Protein AF-A0A536FVY5-F1 (afdb_monomer)

Foldseek 3Di:
DPPVVVVVVVLVVLLVLLVVLLVQLLCLQCAQDDPVSNVLSVVLLVLLLVLLLCVVVCVRSVVSPVVSLVSLVVRCVVCVPTDDSVSNVVSSPSSSPSSNSVNVSVVVVVVVVVVVVVVVVVVVVVVVVVVVVVCVVVVVVVVPDPPDPPVVQVVVCVVVVNQWGWDWDQDPVNFWTQTDPDIHNCPVQPWHIAGQDPDDQDPLSVCVVVQHKDKDQWCVSCVRTGVDDPPPDTDRMDIDGD

Structure (mmCIF, N/CA/C/O backbone):
data_AF-A0A536FVY5-F1
#
_entry.id   AF-A0A536FVY5-F1
#
loop_
_atom_site.group_PDB
_atom_site.id
_atom_site.type_symbol
_atom_site.label_atom_id
_atom_site.label_alt_id
_atom_site.label_comp_id
_atom_site.label_asym_id
_atom_site.label_entity_id
_atom_site.label_seq_id
_atom_site.pdbx_PDB_ins_code
_atom_site.Cartn_x
_atom_site.Cartn_y
_atom_site.Cartn_z
_atom_site.occupancy
_atom_site.B_iso_or_equiv
_atom_site.auth_seq_id
_atom_site.auth_comp_id
_atom_site.auth_asym_id
_atom_site.auth_atom_id
_atom_site.pdbx_PDB_model_num
ATOM 1 N N . MET A 1 1 ? -8.223 -14.741 10.782 1.00 49.22 1 MET A N 1
ATOM 2 C CA . MET A 1 1 ? -7.028 -13.861 10.852 1.00 49.22 1 MET A CA 1
ATOM 3 C C . MET A 1 1 ? -6.069 -13.986 9.652 1.00 49.22 1 MET A C 1
ATOM 5 O O . MET A 1 1 ? -5.167 -13.164 9.550 1.00 49.22 1 MET A O 1
ATOM 9 N N . ASP A 1 2 ? -6.272 -14.909 8.697 1.00 60.59 2 ASP A N 1
ATOM 10 C CA . ASP A 1 2 ? -5.302 -15.146 7.604 1.00 60.59 2 ASP A CA 1
ATOM 11 C C . ASP A 1 2 ? -5.416 -14.247 6.366 1.00 60.59 2 ASP A C 1
ATOM 13 O O . ASP A 1 2 ? -4.438 -14.084 5.637 1.00 60.59 2 ASP A O 1
ATOM 17 N N . SER A 1 3 ? -6.589 -13.666 6.099 1.00 64.31 3 SER A N 1
ATOM 18 C CA . SER A 1 3 ? -6.816 -12.895 4.866 1.00 64.31 3 SER A CA 1
ATOM 19 C C . SER A 1 3 ? -6.016 -11.584 4.853 1.00 64.31 3 SER A C 1
ATOM 21 O O . SER A 1 3 ? -5.280 -11.309 3.907 1.00 64.31 3 SER A O 1
ATOM 23 N N . SER A 1 4 ? -6.045 -10.823 5.953 1.00 67.81 4 SER A N 1
ATOM 24 C CA . SER A 1 4 ? -5.337 -9.538 6.043 1.00 67.81 4 SER A CA 1
ATOM 25 C C . SER A 1 4 ? -3.814 -9.689 5.980 1.00 67.81 4 SER A C 1
ATOM 27 O O . SER A 1 4 ? -3.145 -8.878 5.343 1.00 67.81 4 SER A O 1
ATOM 29 N N . ARG A 1 5 ? -3.252 -10.755 6.574 1.00 70.38 5 ARG A N 1
ATOM 30 C CA . ARG A 1 5 ? -1.809 -11.047 6.483 1.00 70.38 5 ARG A CA 1
ATOM 31 C C . ARG A 1 5 ? -1.393 -11.431 5.064 1.00 70.38 5 ARG A C 1
ATOM 33 O O . ARG A 1 5 ? -0.345 -10.982 4.610 1.00 70.38 5 ARG A O 1
ATOM 40 N N . ARG A 1 6 ? -2.220 -12.198 4.343 1.00 71.81 6 ARG A N 1
ATOM 41 C CA . ARG A 1 6 ? -1.969 -12.542 2.932 1.00 71.81 6 ARG A CA 1
ATOM 42 C C . ARG A 1 6 ? -1.989 -11.314 2.024 1.00 71.81 6 ARG A C 1
ATOM 44 O O . ARG A 1 6 ? -1.106 -11.178 1.184 1.00 71.81 6 ARG A O 1
ATOM 51 N N . VAL A 1 7 ? -2.938 -10.398 2.222 1.00 75.12 7 VAL A N 1
ATOM 52 C CA . VAL A 1 7 ? -3.012 -9.145 1.450 1.00 75.12 7 VAL A CA 1
ATOM 53 C C . VAL A 1 7 ? -1.801 -8.248 1.727 1.00 75.12 7 VAL A C 1
ATOM 55 O O . VAL A 1 7 ? -1.219 -7.703 0.790 1.00 75.12 7 VAL A O 1
ATOM 58 N N . LEU A 1 8 ? -1.378 -8.127 2.990 1.00 73.62 8 LEU A N 1
ATOM 59 C CA . LEU A 1 8 ? -0.181 -7.366 3.359 1.00 73.62 8 LEU A CA 1
ATOM 60 C C . LEU A 1 8 ? 1.091 -7.983 2.751 1.00 73.62 8 LEU A C 1
ATOM 62 O O . LEU A 1 8 ? 1.883 -7.274 2.134 1.00 73.62 8 LEU A O 1
ATOM 66 N N . GLY A 1 9 ? 1.251 -9.305 2.867 1.00 73.75 9 GLY A N 1
ATOM 67 C CA . GLY A 1 9 ? 2.384 -10.036 2.298 1.00 73.75 9 GLY A CA 1
ATOM 68 C C . GLY A 1 9 ? 2.462 -9.905 0.778 1.00 73.75 9 GLY A C 1
ATOM 69 O O . GLY A 1 9 ? 3.538 -9.656 0.243 1.00 73.75 9 GLY A O 1
ATOM 70 N N . PHE A 1 10 ? 1.322 -9.973 0.085 1.00 78.88 10 PHE A N 1
ATOM 71 C CA . PHE A 1 10 ? 1.256 -9.764 -1.362 1.00 78.88 10 PHE A CA 1
ATOM 72 C C . PHE A 1 10 ? 1.709 -8.354 -1.769 1.00 78.88 10 PHE A C 1
ATOM 74 O O . PHE A 1 10 ? 2.472 -8.213 -2.719 1.00 78.88 10 PHE A O 1
ATOM 81 N N . ARG A 1 11 ? 1.299 -7.308 -1.037 1.00 78.44 11 ARG A N 1
ATOM 82 C CA . ARG A 1 11 ? 1.710 -5.919 -1.320 1.00 78.44 11 ARG A CA 1
ATOM 83 C C . ARG A 1 11 ? 3.210 -5.714 -1.112 1.00 78.44 11 ARG A C 1
ATOM 85 O O . ARG A 1 11 ? 3.859 -5.112 -1.961 1.00 78.44 11 ARG A O 1
ATOM 92 N N . ILE A 1 12 ? 3.757 -6.244 -0.016 1.00 82.12 12 ILE A N 1
ATOM 93 C CA . ILE A 1 12 ? 5.195 -6.171 0.277 1.00 82.12 12 ILE A CA 1
ATOM 94 C C . ILE A 1 12 ? 5.982 -6.909 -0.809 1.00 82.12 12 ILE A C 1
ATOM 96 O O . ILE A 1 12 ? 6.901 -6.336 -1.393 1.00 82.12 12 ILE A O 1
ATOM 100 N N . ALA A 1 13 ? 5.573 -8.131 -1.153 1.00 81.50 13 ALA A N 1
ATOM 101 C CA . ALA A 1 13 ? 6.207 -8.914 -2.207 1.00 81.50 13 ALA A CA 1
ATOM 102 C C . ALA A 1 13 ? 6.152 -8.202 -3.567 1.00 81.50 13 ALA A C 1
ATOM 104 O O . ALA A 1 13 ? 7.165 -8.127 -4.257 1.00 81.50 13 ALA A O 1
ATOM 105 N N . LEU A 1 14 ? 5.005 -7.620 -3.932 1.00 84.62 14 LEU A N 1
ATOM 106 C CA . LEU A 1 14 ? 4.841 -6.897 -5.193 1.00 84.62 14 LEU A CA 1
ATOM 107 C C . LEU A 1 14 ? 5.664 -5.598 -5.228 1.00 84.62 14 LEU A C 1
ATOM 109 O O . LEU A 1 14 ? 6.260 -5.292 -6.258 1.00 84.62 14 LEU A O 1
ATOM 113 N N . SER A 1 15 ? 5.770 -4.870 -4.109 1.00 81.56 15 SER A N 1
ATOM 114 C CA . SER A 1 15 ? 6.649 -3.693 -4.010 1.00 81.56 15 SER A CA 1
ATOM 115 C C . SER A 1 15 ? 8.129 -4.053 -4.114 1.00 81.56 15 SER A C 1
ATOM 117 O O . SER A 1 15 ? 8.873 -3.380 -4.826 1.00 81.56 15 SER A O 1
ATOM 119 N N . ALA A 1 16 ? 8.551 -5.136 -3.457 1.00 84.00 16 ALA A N 1
ATOM 120 C CA . ALA A 1 16 ? 9.920 -5.623 -3.527 1.00 84.00 16 ALA A CA 1
ATOM 121 C C . ALA A 1 16 ? 10.247 -6.085 -4.952 1.00 84.00 16 ALA A C 1
ATOM 123 O O . ALA A 1 16 ? 11.281 -5.712 -5.497 1.00 84.00 16 ALA A O 1
ATOM 124 N N . ALA A 1 17 ? 9.326 -6.812 -5.593 1.00 84.50 17 ALA A N 1
ATOM 125 C CA . ALA A 1 17 ? 9.459 -7.217 -6.985 1.00 84.50 17 ALA A CA 1
ATOM 126 C C . ALA A 1 17 ? 9.568 -6.000 -7.917 1.00 84.50 17 ALA A C 1
ATOM 128 O O . ALA A 1 17 ? 10.464 -5.958 -8.753 1.00 84.50 17 ALA A O 1
ATOM 129 N N . ALA A 1 18 ? 8.720 -4.981 -7.747 1.00 84.38 18 ALA A N 1
ATOM 130 C CA . ALA A 1 18 ? 8.790 -3.750 -8.533 1.00 84.38 18 ALA A CA 1
ATOM 131 C C . ALA A 1 18 ? 10.140 -3.033 -8.366 1.00 84.38 18 ALA A C 1
ATOM 133 O O . ALA A 1 18 ? 10.744 -2.634 -9.359 1.00 84.38 18 ALA A O 1
ATOM 134 N N . ALA A 1 19 ? 10.649 -2.920 -7.134 1.00 85.25 19 ALA A N 1
ATOM 135 C CA . ALA A 1 19 ? 11.949 -2.311 -6.867 1.00 85.25 19 ALA A CA 1
ATOM 136 C C . ALA A 1 19 ? 13.097 -3.088 -7.531 1.00 85.25 19 ALA A C 1
ATOM 138 O O . ALA A 1 19 ? 13.956 -2.486 -8.172 1.00 85.25 19 ALA A O 1
ATOM 139 N N . VAL A 1 20 ? 13.079 -4.422 -7.440 1.00 90.25 20 VAL A N 1
ATOM 140 C CA . VAL A 1 20 ? 14.075 -5.293 -8.086 1.00 90.25 20 VAL A CA 1
ATOM 141 C C . VAL A 1 20 ? 14.017 -5.164 -9.608 1.00 90.25 20 VAL A C 1
ATOM 143 O O . VAL A 1 20 ? 15.060 -5.030 -10.241 1.00 90.25 20 VAL A O 1
ATOM 146 N N . LEU A 1 21 ? 12.820 -5.146 -10.201 1.00 88.12 21 LEU A N 1
ATOM 147 C CA . LEU A 1 21 ? 12.631 -4.975 -11.645 1.00 88.12 21 LEU A CA 1
ATOM 148 C C . LEU A 1 21 ? 13.150 -3.618 -12.131 1.00 88.12 21 LEU A C 1
ATOM 150 O O . LEU A 1 21 ? 13.819 -3.553 -13.160 1.00 88.12 21 LEU A O 1
ATOM 154 N N . VAL A 1 22 ? 12.892 -2.544 -11.379 1.00 88.31 22 VAL A N 1
ATOM 155 C CA . VAL A 1 22 ? 13.399 -1.206 -11.710 1.00 88.31 22 VAL A CA 1
ATOM 156 C C . VAL A 1 22 ? 14.920 -1.151 -11.594 1.00 88.31 22 VAL A C 1
ATOM 158 O O . VAL A 1 22 ? 15.572 -0.624 -12.491 1.00 88.31 22 VAL A O 1
ATOM 161 N N . LEU A 1 23 ? 15.500 -1.727 -10.537 1.00 89.38 23 LEU A N 1
ATOM 162 C CA . LEU A 1 23 ? 16.950 -1.748 -10.336 1.00 89.38 23 LEU A CA 1
ATOM 163 C C . LEU A 1 23 ? 17.661 -2.556 -11.434 1.00 89.38 23 LEU A C 1
ATOM 165 O O . LEU A 1 23 ? 18.618 -2.076 -12.042 1.00 89.38 23 LEU A O 1
ATOM 169 N N . ALA A 1 24 ? 17.160 -3.760 -11.725 1.00 88.50 24 ALA A N 1
ATOM 170 C CA . ALA A 1 24 ? 17.685 -4.624 -12.777 1.00 88.50 24 ALA A CA 1
ATOM 171 C C . ALA A 1 24 ? 17.531 -3.975 -14.159 1.00 88.50 24 ALA A C 1
ATOM 173 O O . ALA A 1 24 ? 18.476 -3.953 -14.947 1.00 88.50 24 ALA A O 1
ATOM 174 N N . GLY A 1 25 ? 16.365 -3.387 -14.434 1.00 85.00 25 GLY A N 1
ATOM 175 C CA . GLY A 1 25 ? 16.095 -2.693 -15.685 1.00 85.00 25 GLY A CA 1
ATOM 176 C C . GLY A 1 25 ? 16.979 -1.461 -15.884 1.00 85.00 25 GLY A C 1
ATOM 177 O O . GLY A 1 25 ? 17.536 -1.280 -16.963 1.00 85.00 25 GLY A O 1
ATOM 178 N N . ALA A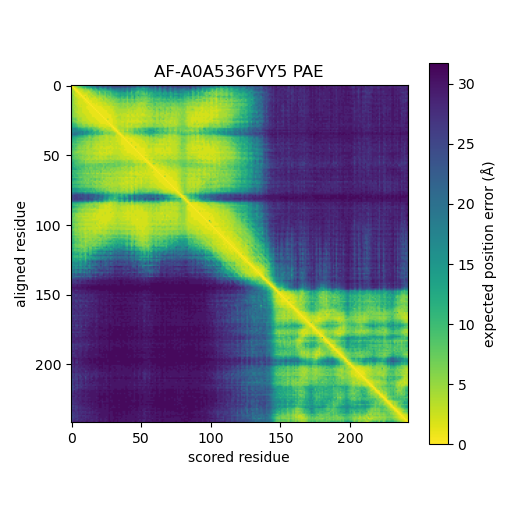 1 26 ? 17.188 -0.657 -14.837 1.00 88.12 26 ALA A N 1
ATOM 179 C CA . ALA A 1 26 ? 18.090 0.493 -14.871 1.00 88.12 26 ALA A CA 1
ATOM 180 C C . ALA A 1 26 ? 19.550 0.074 -15.093 1.00 88.12 26 ALA A C 1
ATOM 182 O O . ALA A 1 26 ? 20.248 0.699 -15.888 1.00 88.12 26 ALA A O 1
ATOM 183 N N . SER A 1 27 ? 19.996 -1.006 -14.442 1.00 87.12 27 SER A N 1
ATOM 184 C CA . SER A 1 27 ? 21.349 -1.546 -14.608 1.00 87.12 27 SER A CA 1
ATOM 185 C C . SER A 1 27 ? 21.597 -2.035 -16.037 1.00 87.12 27 SER A C 1
ATOM 187 O O . SER A 1 27 ? 22.584 -1.642 -16.659 1.00 87.12 27 SER A O 1
ATOM 189 N N . LEU A 1 28 ? 20.670 -2.816 -16.596 1.00 84.75 28 LEU A N 1
ATOM 190 C CA . LEU A 1 28 ? 20.764 -3.309 -17.973 1.00 84.75 28 LEU A CA 1
ATOM 191 C C . LEU A 1 28 ? 20.663 -2.181 -19.004 1.00 84.75 28 LEU A C 1
ATOM 193 O O . LEU A 1 28 ? 21.374 -2.193 -20.004 1.00 84.75 28 LEU A O 1
ATOM 197 N N . ASN A 1 29 ? 19.826 -1.178 -18.737 1.00 85.12 29 ASN A N 1
ATOM 198 C CA . ASN A 1 29 ? 19.684 -0.008 -19.593 1.00 85.12 29 ASN A CA 1
ATOM 199 C C . ASN A 1 29 ? 20.927 0.905 -19.543 1.00 85.12 29 ASN A C 1
ATOM 201 O O . ASN A 1 29 ? 21.256 1.540 -20.536 1.00 85.12 29 ASN A O 1
ATOM 205 N N . ALA A 1 30 ? 21.648 0.992 -18.425 1.00 8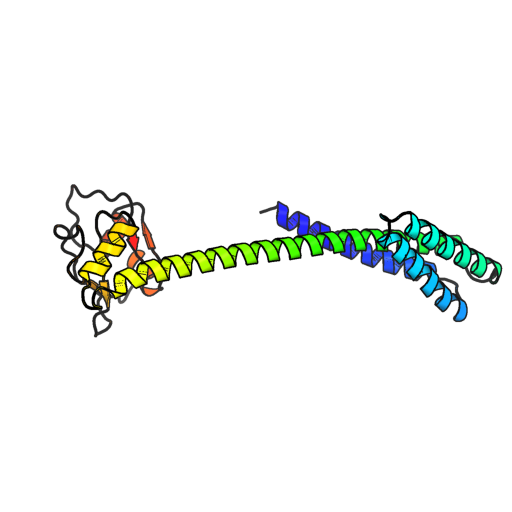4.50 30 ALA A N 1
ATOM 206 C CA . ALA A 1 30 ? 22.873 1.795 -18.332 1.00 84.50 30 ALA A CA 1
ATOM 207 C C . ALA A 1 30 ? 24.130 1.066 -18.849 1.00 84.50 30 ALA A C 1
ATOM 209 O O . ALA A 1 30 ? 25.140 1.710 -19.130 1.00 84.50 30 ALA A O 1
ATOM 210 N N . SER A 1 31 ? 24.081 -0.263 -18.963 1.00 82.44 31 SER A N 1
ATOM 211 C CA . SER A 1 31 ? 25.238 -1.087 -19.317 1.00 82.44 31 SER A CA 1
ATOM 212 C C . SER A 1 31 ? 25.804 -0.752 -20.702 1.00 82.44 31 SER A C 1
ATOM 214 O O . SER A 1 31 ? 25.068 -0.634 -21.683 1.00 82.44 31 SER A O 1
ATOM 216 N N . GLY A 1 32 ? 27.131 -0.625 -20.778 1.00 73.25 32 GLY A N 1
ATOM 217 C CA . GLY A 1 32 ? 27.861 -0.414 -22.031 1.00 73.25 32 GLY A CA 1
ATOM 218 C C . GLY A 1 32 ? 27.707 0.975 -22.657 1.00 73.25 32 GLY A C 1
ATOM 219 O O . GLY A 1 32 ? 28.086 1.132 -23.812 1.00 73.25 32 GLY A O 1
ATOM 220 N N . ARG A 1 33 ? 27.159 1.965 -21.934 1.00 78.44 33 ARG A N 1
ATOM 221 C CA . ARG A 1 33 ? 26.983 3.344 -22.419 1.00 78.44 33 ARG A CA 1
ATOM 222 C C . ARG A 1 33 ? 28.038 4.295 -21.847 1.00 78.44 33 ARG A C 1
ATOM 224 O O . ARG A 1 33 ? 28.328 4.261 -20.654 1.00 78.44 33 ARG A O 1
ATOM 231 N N . ASP A 1 34 ? 28.528 5.200 -22.689 1.00 80.94 34 ASP A N 1
ATOM 232 C CA . ASP A 1 34 ? 29.383 6.323 -22.286 1.00 80.94 34 ASP A CA 1
ATOM 233 C C . ASP A 1 34 ? 28.602 7.397 -21.507 1.00 80.94 34 ASP A C 1
ATOM 235 O O . ASP A 1 34 ? 27.369 7.396 -21.473 1.00 80.94 34 ASP A O 1
ATOM 239 N N . SER A 1 35 ? 29.310 8.367 -20.919 1.00 74.25 35 SER A N 1
ATOM 240 C CA . SER A 1 35 ? 28.733 9.429 -20.073 1.00 74.25 35 SER A CA 1
ATOM 241 C C . SER A 1 35 ? 27.549 10.172 -20.715 1.00 74.25 35 SER A C 1
ATOM 243 O O . SER A 1 35 ? 26.552 10.429 -20.040 1.00 74.25 35 SER A O 1
ATOM 245 N N . GLY A 1 36 ? 27.605 10.454 -22.023 1.00 75.31 36 GLY A N 1
ATOM 246 C CA . GLY A 1 36 ? 26.489 11.051 -22.773 1.00 75.31 36 GLY A CA 1
ATOM 247 C C . GLY A 1 36 ? 25.322 10.085 -23.023 1.00 75.31 36 GLY A C 1
ATOM 248 O O . GLY A 1 36 ? 24.156 10.477 -22.952 1.00 75.31 36 GLY A O 1
ATOM 249 N N . GLY A 1 37 ? 25.617 8.802 -23.248 1.00 79.75 37 GLY A N 1
ATOM 250 C CA . GLY A 1 37 ? 24.614 7.753 -23.434 1.00 79.75 37 GLY A CA 1
ATOM 251 C C . GLY A 1 37 ? 23.846 7.429 -22.151 1.00 79.75 37 GLY A C 1
ATOM 252 O O . GLY A 1 37 ? 22.662 7.112 -22.219 1.00 79.75 37 GLY A O 1
ATOM 253 N N . ILE A 1 38 ? 24.473 7.569 -20.979 1.00 82.62 38 ILE A N 1
ATOM 254 C CA . ILE A 1 38 ? 23.837 7.344 -19.668 1.00 82.62 38 ILE A CA 1
ATOM 255 C C . ILE A 1 38 ? 22.731 8.373 -19.389 1.00 82.62 38 ILE A C 1
ATOM 257 O O . ILE A 1 38 ? 21.679 8.020 -18.855 1.00 82.62 38 ILE A O 1
ATOM 261 N N . ALA A 1 39 ? 22.911 9.637 -19.779 1.00 84.19 39 ALA A N 1
ATOM 262 C CA . ALA A 1 39 ? 21.867 10.649 -19.604 1.00 84.19 39 ALA A CA 1
ATOM 263 C C . ALA A 1 39 ? 20.614 10.310 -20.433 1.00 84.19 39 ALA A C 1
ATOM 265 O O . ALA A 1 39 ? 19.491 10.318 -19.923 1.00 84.19 39 ALA A O 1
ATOM 266 N N . LEU A 1 40 ? 20.810 9.921 -21.697 1.00 84.12 40 LEU A N 1
ATOM 267 C CA . LEU A 1 40 ? 19.728 9.475 -22.577 1.00 84.12 40 LEU A CA 1
ATOM 268 C C . LEU A 1 40 ? 19.123 8.132 -22.127 1.00 84.12 40 LEU A C 1
ATOM 270 O O . LEU A 1 40 ? 17.912 7.925 -22.253 1.00 84.12 40 LEU A O 1
ATOM 274 N N . ALA A 1 41 ? 19.931 7.246 -21.537 1.00 85.50 41 ALA A N 1
ATOM 275 C CA . ALA A 1 41 ? 19.467 6.037 -20.859 1.00 85.50 41 ALA A CA 1
ATOM 276 C C . ALA A 1 41 ? 18.488 6.371 -19.733 1.00 85.50 41 ALA A C 1
ATOM 278 O O . ALA A 1 41 ? 17.435 5.749 -19.621 1.00 85.50 41 ALA A O 1
ATOM 279 N N . GLY A 1 42 ? 18.804 7.383 -18.924 1.00 85.94 42 GLY A N 1
ATOM 280 C CA . GLY A 1 42 ? 17.922 7.862 -17.864 1.00 85.94 42 GLY A CA 1
ATOM 281 C C . GLY A 1 42 ? 16.569 8.322 -18.406 1.00 85.94 42 GLY A C 1
ATOM 282 O O . GLY A 1 42 ? 15.529 7.907 -17.896 1.00 85.94 42 GLY A O 1
ATOM 283 N N . VAL A 1 43 ? 16.568 9.115 -19.484 1.00 88.81 43 VAL A N 1
ATOM 284 C CA . VAL A 1 43 ? 15.332 9.613 -20.116 1.00 88.81 43 VAL A CA 1
ATOM 285 C C . VAL A 1 43 ? 14.497 8.467 -20.688 1.00 88.81 43 VAL A C 1
ATOM 287 O O . VAL A 1 43 ? 13.312 8.355 -20.381 1.00 88.81 43 VAL A O 1
ATOM 290 N N . THR A 1 44 ? 15.099 7.581 -21.483 1.00 88.38 44 THR A N 1
ATOM 291 C CA . THR A 1 44 ? 14.397 6.416 -22.057 1.00 88.38 44 THR A CA 1
ATOM 292 C C . THR A 1 44 ? 13.890 5.462 -20.983 1.00 88.38 44 THR A C 1
ATOM 294 O O . THR A 1 44 ? 12.773 4.955 -21.088 1.00 88.38 44 THR A O 1
ATOM 297 N N . GLY A 1 45 ? 14.656 5.281 -19.908 1.00 87.62 45 GLY A N 1
ATOM 298 C CA . GLY A 1 45 ? 14.247 4.494 -18.756 1.00 87.62 45 GLY A CA 1
ATOM 299 C C . GLY A 1 45 ? 13.046 5.098 -18.028 1.00 87.62 45 GLY A C 1
ATOM 300 O O . GLY A 1 45 ? 12.096 4.380 -17.724 1.00 87.62 45 GLY A O 1
ATOM 301 N N . LEU A 1 46 ? 13.026 6.418 -17.818 1.00 90.56 46 LEU A N 1
ATOM 302 C CA . LEU A 1 46 ? 11.870 7.121 -17.250 1.00 90.56 46 LEU A CA 1
ATOM 303 C C . LEU A 1 46 ? 10.632 7.007 -18.142 1.00 90.56 46 LEU A C 1
ATOM 305 O O . LEU A 1 46 ? 9.533 6.789 -17.631 1.00 90.56 46 LEU A O 1
ATOM 309 N N . LEU A 1 47 ? 10.792 7.111 -19.464 1.00 89.81 47 LEU A N 1
ATOM 310 C CA . LEU A 1 47 ? 9.696 6.914 -20.415 1.00 89.81 47 LEU A CA 1
ATOM 311 C C . LEU A 1 47 ? 9.151 5.480 -20.358 1.00 89.81 47 LEU A C 1
ATOM 313 O O . LEU A 1 47 ? 7.934 5.295 -20.361 1.00 89.81 47 LEU A O 1
ATOM 317 N N . ALA A 1 48 ? 10.024 4.476 -20.233 1.00 88.19 48 ALA A N 1
ATOM 318 C CA . ALA A 1 48 ? 9.623 3.079 -20.082 1.00 88.19 48 ALA A CA 1
ATOM 319 C C . ALA A 1 48 ? 8.859 2.836 -18.771 1.00 88.19 48 ALA A C 1
ATOM 321 O O . ALA A 1 48 ? 7.769 2.264 -18.797 1.00 88.19 48 ALA A O 1
ATOM 322 N N . VAL A 1 49 ? 9.362 3.342 -17.637 1.00 89.75 49 VAL A N 1
ATOM 323 C CA . VAL A 1 49 ? 8.641 3.288 -16.351 1.00 89.75 49 VAL A CA 1
ATOM 324 C C . VAL A 1 49 ? 7.282 3.980 -16.470 1.00 89.75 49 VAL A C 1
ATOM 326 O O . VAL A 1 49 ? 6.267 3.419 -16.058 1.00 89.75 49 VAL A O 1
ATOM 329 N N . SER A 1 50 ? 7.240 5.170 -17.076 1.00 89.56 50 SER A N 1
ATOM 330 C CA . SER A 1 50 ? 6.009 5.953 -17.252 1.00 89.56 50 SER A CA 1
ATOM 331 C C . SER A 1 50 ? 4.984 5.228 -18.125 1.00 89.56 50 SER A C 1
ATOM 333 O O . SER A 1 50 ? 3.801 5.213 -17.792 1.00 89.56 50 SER A O 1
ATOM 335 N N . SER A 1 51 ? 5.429 4.569 -19.199 1.00 90.75 51 SER A N 1
ATOM 336 C CA . SER A 1 51 ? 4.584 3.704 -20.031 1.00 90.75 51 SER A CA 1
ATOM 337 C C . SER A 1 51 ? 3.961 2.573 -19.205 1.00 90.75 51 SER A C 1
ATOM 339 O O . SER A 1 51 ? 2.750 2.354 -19.265 1.00 90.75 51 SER A O 1
ATOM 341 N N . GLY A 1 52 ? 4.765 1.925 -18.356 1.00 85.06 52 GLY A N 1
ATOM 342 C CA . GLY A 1 52 ? 4.309 0.901 -17.418 1.00 85.06 52 GLY A CA 1
ATOM 343 C C . GLY A 1 52 ? 3.264 1.406 -16.424 1.00 85.06 52 GLY A C 1
ATOM 344 O O . GLY A 1 52 ? 2.232 0.769 -16.214 1.00 85.06 52 GLY A O 1
ATOM 345 N N . VAL A 1 53 ? 3.489 2.583 -15.838 1.00 90.19 53 VAL A N 1
ATOM 346 C CA . VAL A 1 53 ? 2.546 3.215 -14.899 1.00 90.19 53 VAL A CA 1
ATOM 347 C C . VAL A 1 53 ? 1.213 3.545 -15.581 1.00 90.19 53 VAL A C 1
ATOM 349 O O . VAL A 1 53 ? 0.138 3.324 -15.011 1.00 90.19 53 VAL A O 1
ATOM 352 N N . LEU A 1 54 ? 1.277 4.036 -16.818 1.00 90.94 54 LEU A N 1
ATOM 353 C CA . LEU A 1 54 ? 0.132 4.469 -17.616 1.00 90.94 54 LEU A CA 1
ATOM 354 C C . LEU A 1 54 ? -0.480 3.346 -18.467 1.00 90.94 54 LEU A C 1
ATOM 356 O O . LEU A 1 54 ? -1.274 3.637 -19.353 1.00 90.94 54 LEU A O 1
ATOM 360 N N . TYR A 1 55 ? -0.203 2.068 -18.184 1.00 88.38 55 TYR A N 1
ATOM 361 C CA . TYR A 1 55 ? -0.656 0.926 -19.000 1.00 88.38 55 TYR A CA 1
ATOM 362 C C . TYR A 1 55 ? -2.166 0.883 -19.312 1.00 88.38 55 TYR A C 1
ATOM 364 O O . TYR A 1 55 ? -2.585 0.270 -20.291 1.00 88.38 55 TYR A O 1
ATOM 372 N N . ARG A 1 56 ? -3.008 1.499 -18.468 1.00 86.25 56 ARG A N 1
ATOM 373 C CA . ARG A 1 56 ? -4.461 1.604 -18.697 1.00 86.25 56 ARG A CA 1
ATOM 374 C C . ARG A 1 56 ? -4.822 2.619 -19.780 1.00 86.25 56 ARG A C 1
ATOM 376 O O . ARG A 1 56 ? -5.843 2.467 -20.439 1.00 86.25 56 ARG A O 1
ATOM 383 N N . GLU A 1 57 ? -3.996 3.636 -19.968 1.00 91.94 57 GLU A N 1
ATOM 384 C CA . GLU A 1 57 ? -4.171 4.697 -20.951 1.00 91.94 57 GLU A CA 1
ATOM 385 C C . GLU A 1 57 ? -3.312 4.379 -22.174 1.00 91.94 57 GLU A C 1
ATOM 387 O O . GLU A 1 57 ? -2.281 5.001 -22.423 1.00 91.94 57 GLU A O 1
ATOM 392 N N . TRP A 1 58 ? -3.747 3.392 -22.964 1.00 86.94 58 TRP A N 1
ATOM 393 C CA . TRP A 1 58 ? -3.011 2.917 -24.146 1.00 86.94 58 TRP A CA 1
ATOM 394 C C . TRP A 1 58 ? -2.603 4.042 -25.110 1.00 86.94 58 TRP A C 1
ATOM 396 O O . TRP A 1 58 ? -1.536 3.976 -25.715 1.00 86.94 58 TRP A O 1
ATOM 406 N N . ARG A 1 59 ? -3.403 5.114 -25.196 1.00 90.81 59 ARG A N 1
ATOM 407 C CA . ARG A 1 59 ? -3.109 6.305 -26.014 1.00 90.81 59 ARG A CA 1
ATOM 408 C C . ARG A 1 59 ? -1.839 7.049 -25.585 1.00 90.81 59 ARG A C 1
ATOM 410 O O . ARG A 1 59 ? -1.261 7.729 -26.420 1.00 90.81 59 ARG A O 1
ATOM 417 N N . LEU A 1 60 ? -1.417 6.927 -24.325 1.00 86.81 60 LEU A N 1
ATOM 418 C CA . LEU A 1 60 ? -0.183 7.514 -23.793 1.00 86.81 60 LEU A CA 1
ATOM 419 C C . LEU A 1 60 ? 0.910 6.459 -23.587 1.00 86.81 60 LEU A C 1
ATOM 421 O O . LEU A 1 60 ? 2.072 6.713 -23.891 1.00 86.81 60 LEU A O 1
ATOM 425 N N . ALA A 1 61 ? 0.556 5.255 -23.135 1.00 84.69 61 ALA A N 1
ATOM 426 C CA . ALA A 1 61 ? 1.531 4.195 -22.882 1.00 84.69 61 ALA A CA 1
ATOM 427 C C . ALA A 1 61 ? 2.269 3.743 -24.155 1.00 84.69 61 ALA A C 1
ATOM 429 O O . ALA A 1 61 ? 3.493 3.590 -24.130 1.00 84.69 61 ALA A O 1
ATOM 430 N N . VAL A 1 62 ? 1.540 3.571 -25.266 1.00 86.19 62 VAL A N 1
ATOM 431 C CA . VAL A 1 62 ? 2.099 3.141 -26.558 1.00 86.19 62 VAL A CA 1
ATOM 432 C C . VAL A 1 62 ? 3.101 4.150 -27.128 1.00 86.19 62 VAL A C 1
ATOM 434 O O . VAL A 1 62 ? 4.219 3.731 -27.432 1.00 86.19 62 VAL A O 1
ATOM 437 N N . PRO A 1 63 ? 2.792 5.459 -27.257 1.00 88.75 63 PRO A N 1
ATOM 438 C CA . PRO A 1 63 ? 3.774 6.407 -27.774 1.00 88.75 63 PRO A CA 1
ATOM 439 C C . PRO A 1 63 ? 4.983 6.557 -26.848 1.00 88.75 63 PRO A C 1
ATOM 441 O O . PRO A 1 63 ? 6.096 6.661 -27.348 1.00 88.75 63 PRO A O 1
ATOM 444 N N . LEU A 1 64 ? 4.813 6.495 -25.522 1.00 86.94 64 LEU A N 1
ATOM 445 C CA . LEU A 1 64 ? 5.943 6.539 -24.584 1.00 86.94 64 LEU A CA 1
ATOM 446 C C . LEU A 1 64 ? 6.894 5.347 -24.771 1.00 86.94 64 LEU A C 1
ATOM 448 O O . LEU A 1 64 ? 8.107 5.540 -24.858 1.00 86.94 64 LEU A O 1
ATOM 452 N N . ALA A 1 65 ? 6.351 4.131 -24.894 1.00 85.69 65 ALA A N 1
ATOM 453 C CA . ALA A 1 65 ? 7.142 2.934 -25.187 1.00 85.69 65 ALA A CA 1
ATOM 454 C C . ALA A 1 65 ? 7.808 3.012 -26.569 1.00 85.69 65 ALA A C 1
ATOM 456 O O . ALA A 1 65 ? 8.977 2.650 -26.718 1.00 85.69 65 ALA A O 1
ATOM 457 N N . GLY A 1 66 ? 7.085 3.523 -27.569 1.00 86.31 66 GLY A N 1
ATOM 458 C CA . GLY A 1 66 ? 7.601 3.741 -28.917 1.00 86.31 66 GLY A CA 1
ATOM 459 C C . GLY A 1 66 ? 8.779 4.712 -28.931 1.00 86.31 66 GLY A C 1
ATOM 460 O O . GLY A 1 66 ? 9.837 4.370 -29.448 1.00 86.31 66 GLY A O 1
ATOM 461 N N . ILE A 1 67 ? 8.644 5.880 -28.295 1.00 89.31 67 ILE A N 1
ATOM 462 C CA . ILE A 1 67 ? 9.715 6.882 -28.190 1.00 89.31 67 ILE A CA 1
ATOM 463 C C . ILE A 1 67 ? 10.924 6.295 -27.455 1.00 89.31 67 ILE A C 1
ATOM 465 O O . ILE A 1 67 ? 12.044 6.419 -27.942 1.00 89.31 67 ILE A O 1
ATOM 469 N N . ALA A 1 68 ? 10.715 5.609 -26.327 1.00 85.38 68 ALA A N 1
ATOM 470 C CA . ALA A 1 68 ? 11.804 4.980 -25.578 1.00 85.38 68 ALA A CA 1
ATOM 471 C C . ALA A 1 68 ? 12.578 3.952 -26.426 1.00 85.38 68 ALA A C 1
ATOM 473 O O . ALA A 1 68 ? 13.812 3.918 -26.397 1.00 85.38 68 ALA A O 1
ATOM 474 N N . SER A 1 69 ? 11.853 3.157 -27.218 1.00 86.12 69 SER A N 1
ATOM 475 C CA . SER A 1 69 ? 12.427 2.149 -28.114 1.00 86.12 69 SER A CA 1
ATOM 476 C C . SER A 1 69 ? 13.189 2.792 -29.272 1.00 86.12 69 SER A C 1
ATOM 478 O O . SER A 1 69 ? 14.336 2.434 -29.522 1.00 86.12 69 SER A O 1
ATOM 480 N N . VAL A 1 70 ? 12.591 3.785 -29.941 1.00 88.56 70 VAL A N 1
ATOM 481 C CA . VAL A 1 70 ? 13.216 4.508 -31.059 1.00 88.56 70 VAL A CA 1
ATOM 482 C C . VAL A 1 70 ? 14.494 5.199 -30.604 1.00 88.56 70 VAL A C 1
ATOM 484 O O . VAL A 1 70 ? 15.530 5.026 -31.234 1.00 88.56 70 VAL A O 1
ATOM 487 N N . VAL A 1 71 ? 14.456 5.929 -29.487 1.00 84.56 71 VAL A N 1
ATOM 488 C CA . VAL A 1 71 ? 15.637 6.624 -28.956 1.00 84.56 71 VAL A CA 1
ATOM 489 C C . VAL A 1 71 ? 16.741 5.627 -28.594 1.00 84.56 71 VAL A C 1
ATOM 491 O O . VAL A 1 71 ? 17.903 5.875 -28.898 1.00 84.56 71 VAL A O 1
ATOM 494 N N . THR A 1 72 ? 16.396 4.471 -28.025 1.00 83.88 72 THR A N 1
ATOM 495 C CA . THR A 1 72 ? 17.374 3.412 -27.717 1.00 83.88 72 THR A CA 1
ATOM 496 C C . THR A 1 72 ? 18.014 2.825 -28.975 1.00 83.88 72 THR A C 1
ATOM 498 O O . THR A 1 72 ? 19.230 2.656 -29.015 1.00 83.88 72 THR A O 1
ATOM 501 N N . ILE A 1 73 ? 17.226 2.583 -30.027 1.00 84.75 73 ILE A N 1
ATOM 502 C CA . ILE A 1 73 ? 17.733 2.109 -31.323 1.00 84.75 73 ILE A CA 1
ATOM 503 C C . ILE A 1 73 ? 18.640 3.164 -31.967 1.00 84.75 73 ILE A C 1
ATOM 505 O O . ILE A 1 73 ? 19.714 2.827 -32.456 1.00 84.75 73 ILE A O 1
ATOM 509 N N . VAL A 1 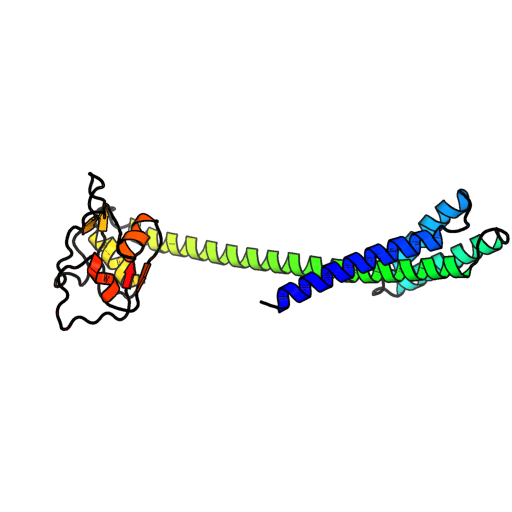74 ? 18.241 4.438 -31.938 1.00 84.81 74 VAL A N 1
ATOM 510 C CA . VAL A 1 74 ? 19.038 5.551 -32.474 1.00 84.81 74 VAL A CA 1
ATOM 511 C C . VAL A 1 74 ? 20.386 5.639 -31.756 1.00 84.81 74 VAL A C 1
ATOM 513 O O . VAL A 1 74 ? 21.418 5.697 -32.417 1.00 84.81 74 VAL A O 1
ATOM 516 N N . ILE A 1 75 ? 20.403 5.572 -30.421 1.00 76.19 75 ILE A N 1
ATOM 517 C CA . ILE A 1 75 ? 21.649 5.578 -29.637 1.00 76.19 75 ILE A CA 1
ATOM 518 C C . ILE A 1 75 ? 22.549 4.406 -30.034 1.00 76.19 75 ILE A C 1
ATOM 520 O O . ILE A 1 75 ? 23.743 4.601 -30.246 1.00 76.19 75 ILE A O 1
ATOM 524 N N . ALA A 1 76 ? 21.985 3.206 -30.179 1.00 77.69 76 ALA A N 1
ATOM 525 C CA . ALA A 1 76 ? 22.749 2.028 -30.570 1.00 77.69 76 ALA A CA 1
ATOM 526 C C . ALA A 1 76 ? 23.330 2.129 -31.993 1.00 77.69 76 ALA A C 1
ATOM 528 O O . ALA A 1 76 ? 24.422 1.626 -32.239 1.00 77.69 76 ALA A O 1
ATOM 529 N N . GLN A 1 77 ? 22.644 2.804 -32.925 1.00 76.75 77 GLN A N 1
ATOM 530 C CA . GLN A 1 77 ? 23.170 3.020 -34.279 1.00 76.75 77 GLN A CA 1
ATOM 531 C C . GLN A 1 77 ? 24.342 4.002 -34.322 1.00 76.75 77 GLN A C 1
ATOM 533 O O . GLN A 1 77 ? 25.275 3.796 -35.093 1.00 76.75 77 GLN A O 1
ATOM 538 N N . PHE A 1 78 ? 24.319 5.048 -33.493 1.00 72.56 78 PHE A N 1
ATOM 539 C CA . PHE A 1 78 ? 25.425 6.008 -33.411 1.00 72.56 78 PHE A CA 1
ATOM 540 C C . PHE A 1 78 ? 26.628 5.483 -32.617 1.00 72.56 78 PHE A C 1
ATOM 542 O O . PHE A 1 78 ? 27.713 6.047 -32.727 1.00 72.56 78 PHE A O 1
ATOM 549 N N . ASN A 1 79 ? 26.453 4.400 -31.855 1.00 67.00 79 ASN A N 1
ATOM 550 C CA . ASN A 1 79 ? 27.468 3.839 -30.968 1.00 67.00 79 ASN A CA 1
ATOM 551 C C . ASN A 1 79 ? 27.623 2.320 -31.159 1.00 67.00 79 ASN A C 1
ATOM 553 O O . ASN A 1 79 ? 27.589 1.542 -30.210 1.00 67.00 79 ASN A O 1
ATOM 557 N N . SER A 1 80 ? 27.839 1.883 -32.404 1.00 57.44 80 SER A N 1
ATOM 558 C CA . SER A 1 80 ? 27.927 0.461 -32.787 1.00 57.44 80 SER A CA 1
ATOM 559 C C . SER A 1 80 ? 29.063 -0.334 -32.118 1.00 57.44 80 SER A C 1
ATOM 561 O O . SER A 1 80 ? 29.096 -1.557 -32.218 1.00 57.44 80 SER A O 1
ATOM 563 N N . LEU A 1 81 ? 30.008 0.345 -31.457 1.00 59.28 81 LEU A N 1
ATOM 564 C CA . LEU A 1 81 ? 31.102 -0.250 -30.675 1.00 59.28 81 LEU A CA 1
ATOM 565 C C . LEU A 1 81 ? 30.757 -0.416 -29.181 1.00 59.28 81 LEU A C 1
ATOM 567 O O . LEU A 1 81 ? 31.504 -1.066 -28.453 1.00 59.28 81 LEU A O 1
ATOM 571 N N . GLN A 1 82 ? 29.649 0.167 -28.713 1.00 58.03 82 GLN A N 1
ATOM 572 C CA . GLN A 1 82 ? 29.316 0.343 -27.299 1.00 58.03 82 GLN A CA 1
ATOM 573 C C . GLN A 1 82 ? 27.925 -0.215 -26.978 1.00 58.03 82 GLN A C 1
ATOM 575 O O . GLN A 1 82 ? 26.911 0.482 -26.975 1.00 58.03 82 GLN A O 1
ATOM 580 N N . GLY A 1 83 ? 27.910 -1.508 -26.657 1.00 60.41 83 GLY A N 1
ATOM 581 C CA . GLY A 1 83 ? 26.783 -2.166 -26.006 1.00 60.41 83 GLY A CA 1
ATOM 582 C C . GLY A 1 83 ? 25.890 -2.961 -26.951 1.00 60.41 83 GLY A C 1
ATOM 583 O O . GLY A 1 83 ? 25.410 -2.472 -27.970 1.00 60.41 83 GLY A O 1
ATOM 584 N N . ASP A 1 84 ? 25.638 -4.205 -26.560 1.00 71.69 84 ASP A N 1
ATOM 585 C CA . ASP A 1 84 ? 24.695 -5.080 -27.240 1.00 71.69 84 ASP A CA 1
ATOM 586 C C . ASP A 1 84 ? 23.262 -4.520 -27.087 1.00 71.69 84 ASP A C 1
ATOM 588 O O . ASP A 1 84 ? 22.867 -4.048 -26.016 1.00 71.69 84 ASP A O 1
ATOM 592 N N . LEU A 1 85 ? 22.472 -4.535 -28.162 1.00 80.94 85 LEU A N 1
ATOM 593 C CA . LEU A 1 85 ? 21.101 -3.994 -28.188 1.00 80.94 85 LEU A CA 1
ATOM 594 C C . LEU A 1 85 ? 20.157 -4.798 -27.285 1.00 80.94 85 LEU A C 1
ATOM 596 O O . LEU A 1 85 ? 19.219 -4.258 -26.695 1.00 80.94 85 LEU A O 1
ATOM 600 N N . VAL A 1 86 ? 20.427 -6.097 -27.161 1.00 84.62 86 VAL A N 1
ATOM 601 C CA . VAL A 1 86 ? 19.614 -7.060 -26.412 1.00 84.62 86 VAL A CA 1
ATOM 602 C C . VAL A 1 86 ? 19.457 -6.681 -24.928 1.00 84.62 86 VAL A C 1
ATOM 604 O O . VAL A 1 86 ? 18.311 -6.556 -24.486 1.00 84.62 86 VAL A O 1
ATOM 607 N N . PRO A 1 87 ? 20.528 -6.447 -24.138 1.00 84.19 87 PRO A N 1
ATOM 608 C CA . PRO A 1 87 ? 20.392 -6.051 -22.735 1.00 84.19 87 PRO A CA 1
ATOM 609 C C . PRO A 1 87 ? 19.697 -4.696 -22.562 1.00 84.19 87 PRO A C 1
ATOM 611 O O . PRO A 1 87 ? 18.931 -4.534 -21.616 1.00 84.19 87 PRO A O 1
ATOM 614 N N . GLN A 1 88 ? 19.885 -3.745 -23.482 1.00 85.38 88 GLN A N 1
ATOM 615 C CA . GLN A 1 88 ? 19.238 -2.432 -23.393 1.00 85.38 88 GLN A CA 1
ATOM 616 C C . GLN A 1 88 ? 17.718 -2.548 -23.574 1.00 85.38 88 GLN A C 1
ATOM 618 O O . GLN A 1 88 ? 16.952 -2.007 -22.775 1.00 85.38 88 GLN A O 1
ATOM 623 N N . VAL A 1 89 ? 17.270 -3.317 -24.572 1.00 87.25 89 VAL A N 1
ATOM 624 C CA . VAL A 1 89 ? 15.842 -3.596 -24.796 1.00 87.25 89 VAL A CA 1
ATOM 625 C C . VAL A 1 89 ? 15.252 -4.392 -23.631 1.00 87.25 89 VAL A C 1
ATOM 627 O O . VAL A 1 89 ? 14.176 -4.050 -23.139 1.00 87.25 89 VAL A O 1
ATOM 630 N N . ALA A 1 90 ? 15.967 -5.404 -23.129 1.00 87.88 90 ALA A N 1
ATOM 631 C CA . ALA A 1 90 ? 15.550 -6.146 -21.941 1.00 87.88 90 ALA A CA 1
ATOM 632 C C . ALA A 1 90 ? 15.398 -5.223 -20.717 1.00 87.88 90 ALA A C 1
ATOM 634 O O . ALA A 1 90 ? 14.420 -5.333 -19.976 1.00 87.88 90 ALA A O 1
ATOM 635 N N . GLY A 1 91 ? 16.314 -4.263 -20.548 1.00 86.50 91 GLY A N 1
ATOM 636 C CA . GLY A 1 91 ? 16.254 -3.241 -19.508 1.00 86.50 91 GLY A CA 1
ATOM 637 C C . GLY A 1 91 ? 14.998 -2.370 -19.593 1.00 86.50 91 GLY A C 1
ATOM 638 O O . GLY A 1 91 ? 14.328 -2.164 -18.581 1.00 86.50 91 GLY A O 1
ATOM 639 N N . LEU A 1 92 ? 14.617 -1.922 -20.795 1.00 89.69 92 LEU A N 1
ATOM 640 C CA . LEU A 1 92 ? 13.377 -1.162 -21.007 1.00 89.69 92 LEU A CA 1
ATOM 641 C C . LEU A 1 92 ? 12.127 -1.978 -20.664 1.00 89.69 92 LEU A C 1
ATOM 643 O O . LEU A 1 92 ? 11.206 -1.452 -20.039 1.00 89.69 92 LEU A O 1
ATOM 647 N N . VAL A 1 93 ? 12.096 -3.262 -21.031 1.00 90.62 93 VAL A N 1
ATOM 648 C CA . VAL A 1 93 ? 10.976 -4.157 -20.695 1.00 90.62 93 VAL A CA 1
ATOM 649 C C . VAL A 1 93 ? 10.855 -4.315 -19.180 1.00 90.62 93 VAL A C 1
ATOM 651 O O . VAL A 1 93 ? 9.766 -4.153 -18.632 1.00 90.62 93 VAL A O 1
ATOM 654 N N . LEU A 1 94 ? 11.968 -4.561 -18.484 1.00 90.75 94 LEU A N 1
ATOM 655 C CA . LEU A 1 94 ? 12.009 -4.658 -17.021 1.00 90.75 94 LEU A CA 1
ATOM 656 C C . LEU A 1 94 ? 11.527 -3.368 -16.343 1.00 90.75 94 LEU A C 1
ATOM 658 O O . LEU A 1 94 ? 10.743 -3.432 -15.397 1.00 90.75 94 LEU A O 1
ATOM 662 N N . LEU A 1 95 ? 11.925 -2.203 -16.859 1.00 90.19 95 LEU A N 1
ATOM 663 C CA . LEU A 1 95 ? 11.471 -0.900 -16.366 1.00 90.19 95 LEU A CA 1
ATOM 664 C C . LEU A 1 95 ? 9.966 -0.688 -16.577 1.00 90.19 95 LEU A C 1
ATOM 666 O O . LEU A 1 95 ? 9.280 -0.238 -15.657 1.00 90.19 95 LEU A O 1
ATOM 670 N N . ALA A 1 96 ? 9.433 -1.057 -17.743 1.00 89.00 96 ALA A N 1
ATOM 671 C CA . ALA A 1 96 ? 8.000 -0.978 -18.018 1.00 89.00 96 ALA A CA 1
ATOM 672 C C . ALA A 1 96 ? 7.188 -1.915 -17.107 1.00 89.00 96 ALA A C 1
ATOM 674 O O . ALA A 1 96 ? 6.184 -1.506 -16.519 1.00 89.00 96 ALA A O 1
ATOM 675 N N . VAL A 1 97 ? 7.643 -3.155 -16.909 1.00 91.31 97 VAL A N 1
ATOM 676 C CA . VAL A 1 97 ? 6.985 -4.109 -16.000 1.00 91.31 97 VAL A CA 1
ATOM 677 C C . VAL A 1 97 ? 7.102 -3.655 -14.538 1.00 91.31 97 VAL A C 1
ATOM 679 O O . VAL A 1 97 ? 6.133 -3.752 -13.784 1.00 91.31 97 VAL A O 1
ATOM 682 N N . GLY A 1 98 ? 8.245 -3.094 -14.136 1.00 86.88 98 GLY A N 1
ATOM 683 C CA . GLY A 1 98 ? 8.439 -2.500 -12.812 1.00 86.88 98 GLY A CA 1
ATOM 684 C C . GLY A 1 98 ? 7.491 -1.325 -12.552 1.00 86.88 98 GLY A C 1
ATOM 685 O O . GLY A 1 98 ? 6.853 -1.269 -11.500 1.00 86.88 98 GLY A O 1
ATOM 686 N N . GLY A 1 99 ? 7.318 -0.435 -13.537 1.00 85.81 99 GLY A N 1
ATOM 687 C CA . GLY A 1 99 ? 6.350 0.666 -13.484 1.00 85.81 99 GLY A CA 1
ATOM 688 C C . GLY A 1 99 ? 4.902 0.181 -13.351 1.00 85.81 99 GLY A C 1
ATOM 689 O O . GLY A 1 99 ? 4.148 0.690 -12.518 1.00 85.81 99 GLY A O 1
ATOM 690 N N . LEU A 1 100 ? 4.529 -0.861 -14.101 1.00 90.50 100 LEU A N 1
ATOM 691 C CA . LEU A 1 100 ? 3.220 -1.514 -14.010 1.00 90.50 100 LEU A CA 1
ATOM 692 C C . LEU A 1 100 ? 2.961 -2.088 -12.608 1.00 90.50 100 LEU A C 1
ATOM 694 O O . LEU A 1 100 ? 1.934 -1.794 -11.988 1.00 90.50 100 LEU A O 1
ATOM 698 N N . ALA A 1 101 ? 3.896 -2.890 -12.092 1.00 87.69 101 ALA A N 1
ATOM 699 C CA . ALA A 1 101 ? 3.791 -3.507 -10.770 1.00 87.69 101 ALA A CA 1
ATOM 700 C C . ALA A 1 101 ? 3.730 -2.452 -9.651 1.00 87.69 101 ALA A C 1
ATOM 702 O O . ALA A 1 101 ? 2.909 -2.555 -8.730 1.00 87.69 101 ALA A O 1
ATOM 703 N N . GLY A 1 102 ? 4.533 -1.390 -9.767 1.00 84.38 102 GLY A N 1
ATOM 704 C CA . GLY A 1 102 ? 4.499 -0.239 -8.868 1.00 84.38 102 GLY A CA 1
ATOM 705 C C . GLY A 1 102 ? 3.140 0.464 -8.873 1.00 84.38 102 GLY A C 1
ATOM 706 O O . GLY A 1 102 ? 2.569 0.708 -7.810 1.00 84.38 102 GLY A O 1
ATOM 707 N N . ALA A 1 103 ? 2.560 0.711 -10.051 1.00 87.12 103 ALA A N 1
ATOM 708 C CA . ALA A 1 103 ? 1.254 1.358 -10.180 1.00 87.12 103 ALA A CA 1
ATOM 709 C C . ALA A 1 103 ? 0.108 0.524 -9.583 1.00 87.12 103 ALA A C 1
ATOM 711 O O . ALA A 1 103 ? -0.796 1.074 -8.947 1.00 87.12 103 ALA A O 1
ATOM 712 N N . ILE A 1 104 ? 0.138 -0.801 -9.756 1.00 87.25 104 ILE A N 1
ATOM 713 C CA . ILE A 1 104 ? -0.837 -1.715 -9.139 1.00 87.25 104 ILE A CA 1
ATOM 714 C C . ILE A 1 104 ? -0.724 -1.651 -7.612 1.00 87.25 104 ILE A C 1
ATOM 716 O O . ILE A 1 104 ? -1.731 -1.461 -6.922 1.00 87.25 104 ILE A O 1
ATOM 720 N N . THR A 1 105 ? 0.501 -1.745 -7.090 1.00 86.19 105 THR A N 1
ATOM 721 C CA . THR A 1 105 ? 0.764 -1.693 -5.647 1.00 86.19 105 THR A CA 1
ATOM 722 C C . THR A 1 105 ? 0.301 -0.365 -5.051 1.00 86.19 105 THR A C 1
ATOM 724 O O . THR A 1 105 ? -0.456 -0.360 -4.077 1.00 86.19 105 THR A O 1
ATOM 727 N N . TYR A 1 106 ? 0.663 0.755 -5.681 1.00 84.38 106 TYR A N 1
ATOM 728 C CA . TYR A 1 106 ? 0.282 2.101 -5.253 1.00 84.38 106 TYR A CA 1
ATOM 729 C C . TYR A 1 106 ? -1.237 2.268 -5.163 1.00 84.38 106 TYR A C 1
ATOM 731 O O . TYR A 1 106 ? -1.763 2.697 -4.136 1.00 84.38 106 TYR A O 1
ATOM 739 N N . ARG A 1 107 ? -1.972 1.858 -6.203 1.00 85.25 107 ARG A N 1
ATOM 740 C CA . ARG A 1 107 ? -3.440 1.950 -6.215 1.00 85.25 107 ARG A CA 1
ATOM 741 C C . ARG A 1 107 ? -4.077 1.126 -5.101 1.00 85.25 107 ARG A C 1
ATOM 743 O O . ARG A 1 107 ? -5.01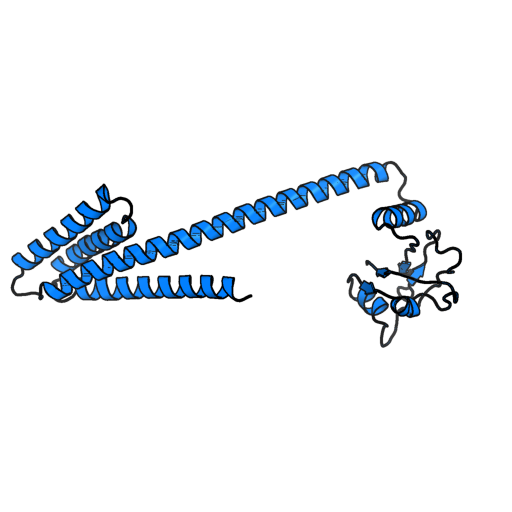0 1.609 -4.466 1.00 85.25 107 ARG A O 1
ATOM 750 N N . SER A 1 108 ? -3.554 -0.074 -4.840 1.00 83.69 108 SER A N 1
ATOM 751 C CA . SER A 1 108 ? -4.053 -0.937 -3.761 1.00 83.69 108 SER A CA 1
ATOM 752 C C . SER A 1 108 ? -3.848 -0.325 -2.369 1.00 83.69 108 SER A C 1
ATOM 754 O O . SER A 1 108 ? -4.681 -0.501 -1.479 1.00 83.69 108 SER A O 1
ATOM 756 N N . PHE A 1 109 ? -2.762 0.431 -2.183 1.00 82.69 109 PHE A N 1
ATOM 757 C CA . PHE A 1 109 ? -2.492 1.147 -0.943 1.00 82.69 109 PHE A CA 1
ATOM 758 C C . PHE A 1 109 ? -3.443 2.335 -0.776 1.00 82.69 109 PHE A C 1
ATOM 760 O O . PHE A 1 109 ? -4.102 2.458 0.254 1.00 82.69 109 PHE A O 1
ATOM 767 N N . VAL A 1 110 ? -3.595 3.156 -1.821 1.00 85.25 110 VAL A N 1
ATOM 768 C CA . VAL A 1 110 ? -4.495 4.320 -1.810 1.00 85.25 110 VAL A CA 1
ATOM 769 C C . VAL A 1 110 ? -5.946 3.911 -1.555 1.00 85.25 110 VAL A C 1
ATOM 771 O O . VAL A 1 110 ? -6.636 4.578 -0.786 1.00 85.25 110 VAL A O 1
ATOM 774 N N . SER A 1 111 ? -6.419 2.811 -2.151 1.00 83.12 111 SER A N 1
ATOM 775 C CA . SER A 1 111 ? -7.775 2.318 -1.889 1.00 83.12 111 SER A CA 1
ATOM 776 C C . SER A 1 111 ? -7.984 1.918 -0.429 1.00 83.12 111 SER A C 1
ATOM 778 O O . SER A 1 111 ? -9.060 2.153 0.111 1.00 83.12 111 SER A O 1
ATOM 780 N N . GLU A 1 112 ? -6.966 1.355 0.227 1.00 81.50 112 GLU A N 1
ATOM 781 C CA . GLU A 1 112 ? -7.071 0.954 1.632 1.00 81.50 112 GLU A CA 1
ATOM 782 C C . GLU A 1 112 ? -7.046 2.158 2.569 1.00 81.50 112 GLU A C 1
ATOM 784 O O . GLU A 1 112 ? -7.873 2.241 3.468 1.00 81.50 112 GLU A O 1
ATOM 789 N N . VAL A 1 113 ? -6.148 3.118 2.326 1.00 80.94 113 VAL A N 1
ATOM 790 C CA . VAL A 1 113 ? -6.080 4.359 3.111 1.00 80.94 113 VAL A CA 1
ATOM 791 C C . VAL A 1 113 ? -7.406 5.109 3.031 1.00 80.94 113 VAL A C 1
ATOM 793 O O . VAL A 1 113 ? -7.928 5.554 4.047 1.00 80.94 113 VAL A O 1
ATOM 796 N N . ARG A 1 114 ? -8.002 5.193 1.835 1.00 86.00 114 ARG A N 1
ATOM 797 C CA . ARG A 1 114 ? -9.334 5.788 1.661 1.00 86.00 114 ARG A CA 1
ATOM 798 C C . ARG A 1 114 ? -10.416 5.011 2.402 1.00 86.00 114 ARG A C 1
ATOM 800 O O . ARG A 1 114 ? -11.287 5.628 3.002 1.00 86.00 114 ARG A O 1
ATOM 807 N N . ARG A 1 115 ? -10.361 3.676 2.381 1.00 82.94 115 ARG A N 1
ATOM 808 C CA . ARG A 1 115 ? -11.315 2.835 3.114 1.00 82.94 115 ARG A CA 1
ATOM 809 C C . ARG A 1 115 ? -11.214 3.056 4.623 1.00 82.94 115 ARG A C 1
ATOM 811 O O . ARG A 1 115 ? -12.236 3.247 5.265 1.00 82.94 115 ARG A O 1
ATOM 818 N N . GLN A 1 116 ? -9.997 3.095 5.160 1.00 80.50 116 GLN A N 1
ATOM 819 C CA . GLN A 1 116 ? -9.745 3.373 6.575 1.00 80.50 116 GLN A CA 1
ATOM 820 C C . GLN A 1 116 ? -10.175 4.790 6.966 1.00 80.50 116 GLN A C 1
ATOM 822 O O . GLN A 1 116 ? -10.758 4.974 8.028 1.00 80.50 116 GLN A O 1
ATOM 827 N N . ALA A 1 117 ? -9.947 5.783 6.102 1.00 82.19 117 ALA A N 1
ATOM 828 C CA . ALA A 1 117 ? -10.418 7.147 6.326 1.00 82.19 117 ALA A CA 1
ATOM 829 C C . ALA A 1 117 ? -11.954 7.219 6.392 1.00 82.19 117 ALA A C 1
ATOM 831 O O . ALA A 1 117 ? -12.492 7.814 7.320 1.00 82.19 117 ALA A O 1
ATOM 832 N N . ALA A 1 118 ? -12.656 6.553 5.469 1.00 83.12 118 ALA A N 1
ATOM 833 C CA . ALA A 1 118 ? -14.119 6.483 5.482 1.00 83.12 118 ALA A CA 1
ATOM 834 C C . ALA A 1 118 ? -14.663 5.725 6.710 1.00 83.12 118 ALA A C 1
ATOM 836 O O . ALA A 1 118 ? -15.701 6.083 7.263 1.00 83.12 118 ALA A O 1
ATOM 837 N N . GLU A 1 119 ? -13.958 4.686 7.162 1.00 84.06 119 GLU A N 1
ATOM 838 C CA . GLU A 1 119 ? -14.314 3.938 8.371 1.00 84.06 119 GLU A CA 1
ATOM 839 C C . GLU A 1 119 ? -14.149 4.797 9.635 1.00 84.06 119 GLU A C 1
ATOM 841 O O . GLU A 1 119 ? -15.050 4.831 10.473 1.00 84.06 119 GLU A O 1
ATOM 846 N N . LEU A 1 120 ? -13.050 5.552 9.737 1.00 73.31 120 LEU A N 1
ATOM 847 C CA . LEU A 1 120 ? -12.803 6.518 10.813 1.00 73.31 120 LEU A CA 1
ATOM 848 C C . LEU A 1 120 ? -13.845 7.638 10.835 1.00 73.31 120 LEU A C 1
ATOM 850 O O . LEU A 1 120 ? -14.314 8.013 11.908 1.00 73.31 120 LEU A O 1
ATOM 854 N N . GLU A 1 121 ? -14.236 8.146 9.668 1.00 76.94 121 GLU A N 1
ATOM 855 C CA . GLU A 1 121 ? -15.293 9.148 9.549 1.00 76.94 121 GLU A CA 1
ATOM 856 C C . GLU A 1 121 ? -16.629 8.597 10.067 1.00 76.94 121 GLU A C 1
ATOM 858 O O . GLU A 1 121 ? -17.253 9.218 10.925 1.00 76.94 121 GLU A O 1
ATOM 863 N N . GLY A 1 122 ? -17.006 7.377 9.668 1.00 75.62 122 GLY A N 1
ATOM 864 C CA . GLY A 1 122 ? -18.211 6.710 10.168 1.00 75.62 122 GLY A CA 1
ATOM 865 C C . GLY A 1 122 ? -18.174 6.397 11.671 1.00 75.62 122 GLY A C 1
ATOM 866 O O . GLY A 1 122 ? -19.195 6.508 12.354 1.00 75.62 122 GLY A O 1
ATOM 867 N N . LEU A 1 123 ? -17.006 6.039 12.212 1.00 75.56 123 LEU A N 1
ATOM 868 C CA . LEU A 1 123 ? -16.784 5.886 13.654 1.00 75.56 123 LEU A CA 1
ATOM 869 C C . LEU A 1 123 ? -16.966 7.218 14.388 1.00 75.56 123 LEU A C 1
ATOM 871 O O . LEU A 1 123 ? -17.650 7.253 15.408 1.00 75.56 123 LEU A O 1
ATOM 875 N N . ASN A 1 124 ? -16.423 8.310 13.849 1.00 71.12 124 ASN A N 1
ATOM 876 C CA . ASN A 1 124 ? -16.549 9.641 14.433 1.00 71.12 124 ASN A CA 1
ATOM 877 C C . ASN A 1 124 ? -18.004 10.136 14.414 1.00 71.12 124 ASN A C 1
ATOM 879 O O . ASN A 1 124 ? -18.490 10.656 15.414 1.00 71.12 124 ASN A O 1
ATOM 883 N N . THR A 1 125 ? -18.755 9.889 13.332 1.00 74.56 125 THR A N 1
ATOM 884 C CA . THR A 1 125 ? -20.195 10.198 13.287 1.00 74.56 125 THR A CA 1
ATOM 885 C C . THR A 1 125 ? -20.976 9.396 14.330 1.00 74.56 125 THR A C 1
ATOM 887 O O . THR A 1 125 ? -21.859 9.934 14.992 1.00 74.56 125 THR A O 1
ATOM 890 N N . ARG A 1 126 ? -20.641 8.112 14.526 1.00 66.62 126 ARG A N 1
ATOM 891 C CA . ARG A 1 126 ? -21.273 7.274 15.560 1.00 66.62 126 ARG A CA 1
ATOM 892 C C . ARG A 1 126 ? -20.927 7.728 16.975 1.00 66.62 126 ARG A C 1
ATOM 894 O O . ARG A 1 126 ? -21.786 7.634 17.844 1.00 66.62 126 ARG A O 1
ATOM 901 N N . LEU A 1 127 ? -19.703 8.197 17.211 1.00 69.25 127 LEU A N 1
ATOM 902 C CA . LEU A 1 127 ? -19.307 8.786 18.491 1.00 69.25 127 LEU A CA 1
ATOM 903 C C . LEU A 1 127 ? -20.042 10.104 18.737 1.00 69.25 127 LEU A C 1
ATOM 905 O O . LEU A 1 127 ? -20.634 10.254 19.795 1.00 69.25 127 LEU A O 1
ATOM 909 N N . GLY A 1 128 ? -20.127 10.991 17.743 1.00 68.25 128 GLY A N 1
ATOM 910 C CA . GLY A 1 128 ? -20.886 12.240 17.856 1.00 68.25 128 GLY A CA 1
ATOM 911 C C . GLY A 1 128 ? -22.376 12.015 18.127 1.00 68.25 128 GLY A C 1
ATOM 912 O O . GLY A 1 128 ? -22.956 12.688 18.971 1.00 68.25 128 GLY A O 1
ATOM 913 N N . LEU A 1 129 ? -22.990 11.017 17.485 1.00 69.12 129 LEU A N 1
ATOM 914 C CA . LEU A 1 129 ? -24.375 10.629 17.773 1.00 69.12 129 LEU A CA 1
ATOM 915 C C . LEU A 1 129 ? -24.535 10.035 19.178 1.00 69.12 129 LEU A C 1
ATOM 917 O O . LEU A 1 129 ? -25.557 10.271 19.814 1.00 69.12 129 LEU A O 1
ATOM 921 N N . LYS A 1 130 ? -23.541 9.290 19.678 1.00 64.00 130 LYS A N 1
ATOM 922 C CA . LYS A 1 130 ? -23.542 8.780 21.056 1.00 64.00 130 LYS A CA 1
ATOM 923 C C . LYS A 1 130 ? -23.372 9.898 22.078 1.00 64.00 130 LYS A C 1
ATOM 925 O O . LYS A 1 130 ? -24.116 9.902 23.047 1.00 64.00 130 LYS A O 1
ATOM 930 N N . ASP A 1 131 ? -22.475 10.851 21.846 1.00 60.78 131 ASP A N 1
ATOM 931 C CA . ASP A 1 131 ? -22.276 12.010 22.720 1.00 60.78 131 ASP A CA 1
ATOM 932 C C . ASP A 1 131 ? -23.490 12.937 22.697 1.00 60.78 131 ASP A C 1
ATOM 934 O O . ASP A 1 131 ? -23.930 13.396 23.743 1.00 60.78 131 ASP A O 1
ATOM 938 N N . GLN A 1 132 ? -24.102 13.167 21.533 1.00 65.75 132 GLN A N 1
ATOM 939 C CA . GLN A 1 132 ? -25.327 13.957 21.429 1.00 65.75 132 GLN A CA 1
ATOM 940 C C . GLN A 1 132 ? -26.518 13.250 22.085 1.00 65.75 132 GLN A C 1
ATOM 942 O O . GLN A 1 132 ? -27.310 13.902 22.760 1.00 65.75 132 GLN A O 1
ATOM 947 N N . ALA A 1 133 ? -26.638 11.928 21.935 1.00 56.88 133 ALA A N 1
ATOM 948 C CA . ALA A 1 133 ? -27.645 11.141 22.643 1.00 56.88 133 ALA A CA 1
ATOM 949 C C . ALA A 1 133 ? -27.390 11.127 24.157 1.00 56.88 133 ALA A C 1
ATOM 951 O O . ALA A 1 133 ? -28.335 11.227 24.932 1.00 56.88 133 ALA A O 1
ATOM 952 N N . PHE A 1 134 ? -26.125 11.063 24.582 1.00 59.19 134 PHE A N 1
ATOM 953 C CA . PHE A 1 134 ? -25.742 11.131 25.986 1.00 59.19 134 PHE A CA 1
ATOM 954 C C . PHE A 1 134 ? -26.044 12.510 26.573 1.00 59.19 134 PHE A C 1
ATOM 956 O O . PHE A 1 134 ? -26.662 12.571 27.627 1.00 59.19 134 PHE A O 1
ATOM 963 N N . ILE A 1 135 ? -25.698 13.602 25.879 1.00 64.75 135 ILE A N 1
ATOM 964 C CA . ILE A 1 135 ? -26.005 14.985 26.276 1.00 64.75 135 ILE A CA 1
ATOM 965 C C . ILE A 1 135 ? -27.514 15.221 26.305 1.00 64.75 135 ILE A C 1
ATOM 967 O O . ILE A 1 135 ? -27.998 15.811 27.261 1.00 64.75 135 ILE A O 1
ATOM 971 N N . ALA A 1 136 ? -28.272 14.734 25.320 1.00 57.09 136 ALA A N 1
ATOM 972 C CA . ALA A 1 136 ? -29.732 14.831 25.332 1.00 57.09 136 ALA A CA 1
ATOM 973 C C . ALA A 1 136 ? -30.334 14.067 26.527 1.00 57.09 136 ALA A C 1
ATOM 975 O O . ALA A 1 136 ? -31.177 14.604 27.245 1.00 57.09 136 ALA A O 1
ATOM 976 N N . ALA A 1 137 ? -29.829 12.862 26.807 1.00 52.88 137 ALA A N 1
ATOM 977 C CA . ALA A 1 137 ? -30.247 12.064 27.956 1.00 52.88 137 ALA A CA 1
ATOM 978 C C . ALA A 1 137 ? -29.823 12.684 29.302 1.00 52.88 137 ALA A C 1
ATOM 980 O O . ALA A 1 137 ? -30.567 12.595 30.272 1.00 52.88 137 ALA A O 1
ATOM 981 N N . THR A 1 138 ? -28.667 13.354 29.381 1.00 50.72 138 THR A N 1
ATOM 982 C CA . THR A 1 138 ? -28.241 14.066 30.601 1.00 50.72 138 THR A CA 1
ATOM 983 C C . THR A 1 138 ? -28.876 15.446 30.743 1.00 50.72 138 THR A C 1
ATOM 985 O O . THR A 1 138 ? -29.010 15.916 31.868 1.00 50.72 138 THR A O 1
ATOM 988 N N . SER A 1 139 ? -29.315 16.095 29.660 1.00 46.59 139 SER A N 1
ATOM 989 C CA . SER A 1 139 ? -30.015 17.383 29.732 1.00 46.59 139 SER A CA 1
ATOM 990 C C . SER A 1 139 ? -31.417 17.260 30.326 1.00 46.59 139 SER A C 1
ATOM 992 O O . SER A 1 139 ? -31.814 18.150 31.073 1.00 46.59 139 SER A O 1
ATOM 994 N N . ASP A 1 140 ? -32.110 16.137 30.100 1.00 49.22 140 ASP A N 1
ATOM 995 C CA . ASP A 1 140 ? -33.368 15.826 30.798 1.00 49.22 140 ASP A CA 1
ATOM 996 C C . ASP A 1 140 ? -33.135 15.450 32.275 1.00 49.22 140 ASP A C 1
ATOM 998 O O . ASP A 1 140 ? -33.973 15.724 33.131 1.00 49.22 140 ASP A O 1
ATOM 1002 N N . VAL A 1 141 ? -31.963 14.896 32.615 1.00 45.72 141 VAL A N 1
ATOM 1003 C CA . VAL A 1 141 ? -31.578 14.585 34.007 1.00 45.72 141 VAL A CA 1
ATOM 1004 C C . VAL A 1 141 ? -31.133 15.835 34.778 1.00 45.72 141 VAL A C 1
ATOM 1006 O O . VAL A 1 141 ? -31.445 15.955 35.961 1.00 45.72 141 VAL A O 1
ATOM 1009 N N . ASN A 1 142 ? -30.484 16.806 34.125 1.00 38.16 142 ASN A N 1
ATOM 1010 C CA . ASN A 1 142 ? -30.060 18.075 34.739 1.00 38.16 142 ASN A CA 1
ATOM 1011 C C . ASN A 1 142 ? -31.229 19.013 35.098 1.00 38.16 142 ASN A C 1
ATOM 1013 O O . ASN A 1 142 ? -31.017 20.008 35.790 1.00 38.16 142 ASN A O 1
ATOM 1017 N N . GLY A 1 143 ? -32.456 18.703 34.663 1.00 42.38 143 GLY A N 1
ATOM 1018 C CA . GLY A 1 143 ? -33.676 19.327 35.182 1.00 42.38 143 GLY A CA 1
ATOM 1019 C C . GLY A 1 143 ? -34.054 18.856 36.595 1.00 42.38 143 GLY A C 1
ATOM 1020 O O . GLY A 1 143 ? -34.876 19.495 37.251 1.00 42.38 143 GLY A O 1
ATOM 1021 N N . SER A 1 144 ? -33.443 17.772 37.089 1.00 45.12 144 SER A N 1
ATOM 1022 C CA . SER A 1 144 ? -33.625 17.247 38.444 1.00 45.12 144 SER A CA 1
ATOM 1023 C C . SER A 1 144 ? -32.325 17.370 39.242 1.00 45.12 144 SER A C 1
ATOM 1025 O O . SER A 1 144 ? -31.243 17.015 38.782 1.00 45.12 144 SER A O 1
ATOM 1027 N N . ALA A 1 145 ? -32.423 17.959 40.430 1.00 40.97 145 ALA A N 1
ATOM 1028 C CA . ALA A 1 145 ? -31.286 18.374 41.237 1.00 40.97 145 ALA A CA 1
ATOM 1029 C C . ALA A 1 145 ? -30.296 17.235 41.549 1.00 40.97 145 ALA A C 1
ATOM 1031 O O . ALA A 1 145 ? -30.673 16.105 41.855 1.00 40.97 145 ALA A O 1
ATOM 1032 N N . THR A 1 146 ? -29.013 17.594 41.537 1.00 46.19 146 THR A N 1
ATOM 1033 C CA . THR A 1 146 ? -27.800 16.788 41.754 1.00 46.19 146 THR A CA 1
ATOM 1034 C C . THR A 1 146 ? -27.658 16.259 43.194 1.00 46.19 146 THR A C 1
ATOM 1036 O O . THR A 1 146 ? -26.621 16.430 43.831 1.00 46.19 146 THR A O 1
ATOM 1039 N N . GLY A 1 147 ? -28.711 15.655 43.745 1.00 51.44 147 GLY A N 1
ATOM 1040 C CA . GLY A 1 147 ? -28.762 15.218 45.141 1.00 51.44 147 GLY A CA 1
ATOM 1041 C C . GLY A 1 147 ? -29.434 13.871 45.387 1.00 51.44 147 GLY A C 1
ATOM 1042 O O . GLY A 1 147 ? -29.381 13.400 46.518 1.00 51.44 147 GLY A O 1
ATOM 1043 N N . ASP A 1 148 ? -30.037 13.239 44.374 1.00 58.69 148 ASP A N 1
ATOM 1044 C CA . ASP A 1 148 ? -30.849 12.040 44.588 1.00 58.69 148 ASP A CA 1
ATOM 1045 C C . ASP A 1 148 ? -30.208 10.787 43.969 1.00 58.69 148 ASP A C 1
ATOM 1047 O O . ASP A 1 148 ? -30.402 10.445 42.799 1.00 58.69 148 ASP A O 1
ATOM 1051 N N . THR A 1 149 ? -29.405 10.080 44.768 1.00 57.19 149 THR A N 1
ATOM 1052 C CA . THR A 1 149 ? -28.788 8.787 44.415 1.00 57.19 149 THR A CA 1
ATOM 1053 C C . THR A 1 149 ? -29.827 7.730 44.019 1.00 57.19 149 THR A C 1
ATOM 1055 O O . THR A 1 149 ? -29.501 6.797 43.279 1.00 57.19 149 THR A O 1
ATOM 1058 N N . ALA A 1 150 ? -31.086 7.903 44.438 1.00 61.16 150 ALA A N 1
ATOM 1059 C CA . ALA A 1 150 ? -32.228 7.090 44.031 1.00 61.16 150 ALA A CA 1
ATOM 1060 C C . ALA A 1 150 ? -32.548 7.229 42.535 1.00 61.16 150 ALA A C 1
ATOM 1062 O O . ALA A 1 150 ? -32.768 6.233 41.840 1.00 61.16 150 ALA A O 1
ATOM 1063 N N . ALA A 1 151 ? -32.545 8.463 42.023 1.00 62.50 151 ALA A N 1
ATOM 1064 C CA . ALA A 1 151 ? -32.844 8.765 40.625 1.00 62.50 151 ALA A CA 1
ATOM 1065 C C . ALA A 1 151 ? -31.753 8.214 39.695 1.00 62.50 151 ALA A C 1
ATOM 1067 O O . ALA A 1 151 ? -32.040 7.645 38.644 1.00 62.50 151 ALA A O 1
ATOM 1068 N N . ILE A 1 152 ? -30.493 8.294 40.131 1.00 63.97 152 ILE A N 1
ATOM 1069 C CA . ILE A 1 152 ? -29.349 7.749 39.389 1.00 63.97 152 ILE A CA 1
ATOM 1070 C C . ILE A 1 152 ? -29.422 6.216 39.337 1.00 63.97 152 ILE A C 1
ATOM 1072 O O . ILE A 1 152 ? -29.290 5.622 38.268 1.00 63.97 152 ILE A O 1
ATOM 1076 N N . THR A 1 153 ? -29.675 5.567 40.477 1.00 64.44 153 THR A N 1
ATOM 1077 C CA . THR A 1 153 ? -29.720 4.097 40.561 1.00 64.44 153 THR A CA 1
ATOM 1078 C C . THR A 1 153 ? -30.900 3.518 39.774 1.00 64.44 153 THR A C 1
ATOM 1080 O O . THR A 1 153 ? -30.738 2.530 39.058 1.00 64.44 153 THR A O 1
ATOM 1083 N N . SER A 1 154 ? -32.073 4.154 39.846 1.00 63.94 154 SER A N 1
ATOM 1084 C CA . SER A 1 154 ? -33.261 3.739 39.085 1.00 63.94 154 SER A CA 1
ATOM 1085 C C . SER A 1 154 ? -33.117 3.967 37.578 1.00 63.94 154 SER A C 1
ATOM 1087 O O . SER A 1 154 ? -33.520 3.107 36.794 1.00 63.94 154 SER A O 1
ATOM 1089 N N . GLY A 1 155 ? -32.476 5.063 37.161 1.00 63.38 155 GLY A N 1
ATOM 1090 C CA . GLY A 1 155 ? -32.176 5.327 35.754 1.00 63.38 155 GLY A CA 1
ATOM 1091 C C . GLY A 1 155 ? -31.226 4.293 35.142 1.00 63.38 155 GLY A C 1
ATOM 1092 O O . GLY A 1 155 ? -31.491 3.776 34.056 1.00 63.38 155 GLY A O 1
ATOM 1093 N N . ILE A 1 156 ? -30.152 3.932 35.853 1.00 66.06 156 ILE A N 1
ATOM 1094 C CA . ILE A 1 156 ? -29.202 2.905 35.392 1.00 66.06 156 ILE A CA 1
ATOM 1095 C C . ILE A 1 156 ? -29.892 1.537 35.295 1.00 66.06 156 ILE A C 1
ATOM 1097 O O . ILE A 1 156 ? -29.727 0.845 34.290 1.00 66.06 156 ILE A O 1
ATOM 1101 N N . ALA A 1 157 ? -30.701 1.167 36.293 1.00 65.44 157 ALA A N 1
ATOM 1102 C CA . ALA A 1 157 ? -31.436 -0.096 36.283 1.00 65.44 157 ALA A CA 1
ATOM 1103 C C . ALA A 1 157 ? -32.411 -0.191 35.097 1.00 65.44 157 ALA A C 1
ATOM 1105 O O . ALA A 1 157 ? -32.405 -1.185 34.372 1.00 65.44 157 ALA A O 1
ATOM 1106 N N . GLY A 1 158 ? -33.181 0.874 34.843 1.00 61.56 158 GLY A N 1
ATOM 1107 C CA . GLY A 1 158 ? -34.108 0.942 33.711 1.00 61.56 158 GLY A CA 1
ATOM 1108 C C . GLY A 1 158 ? -33.413 0.878 32.347 1.00 61.56 158 GLY A C 1
ATOM 1109 O O . GLY A 1 158 ? -33.927 0.247 31.428 1.00 61.56 158 GLY A O 1
ATOM 1110 N N . TYR A 1 159 ? -32.225 1.473 32.214 1.00 61.75 159 TYR A N 1
ATOM 1111 C CA . TYR A 1 159 ? -31.453 1.461 30.967 1.00 61.75 159 TYR A CA 1
ATOM 1112 C C . TYR A 1 159 ? -30.798 0.103 30.670 1.00 61.75 159 TYR A C 1
ATOM 1114 O O . TYR A 1 159 ? -30.736 -0.319 29.516 1.00 61.75 159 TYR A O 1
ATOM 1122 N N . VAL A 1 160 ? -30.306 -0.589 31.703 1.00 66.25 160 VAL A N 1
ATOM 1123 C CA . VAL A 1 160 ? -29.680 -1.919 31.575 1.00 66.25 160 VAL A CA 1
ATOM 1124 C C . VAL A 1 160 ? -30.732 -3.037 31.508 1.00 66.25 160 VAL A C 1
ATOM 1126 O O . VAL A 1 160 ? -30.411 -4.157 31.119 1.00 66.25 160 VAL A O 1
ATOM 1129 N N . GLY A 1 161 ? -31.993 -2.736 31.839 1.00 62.84 161 GLY A N 1
ATOM 1130 C CA . GLY A 1 161 ? -33.046 -3.742 31.993 1.00 62.84 161 GLY A CA 1
ATOM 1131 C C . GLY A 1 161 ? -32.798 -4.639 33.206 1.00 62.84 161 GLY A C 1
ATOM 1132 O O . GLY A 1 161 ? -33.122 -5.820 33.170 1.00 62.84 161 GLY A O 1
ATOM 1133 N N . ALA A 1 162 ? -32.157 -4.098 34.244 1.00 66.00 162 ALA A N 1
ATOM 1134 C CA . ALA A 1 162 ? -31.806 -4.842 35.441 1.00 66.00 162 ALA A CA 1
ATOM 1135 C C . ALA A 1 162 ? -32.970 -4.835 36.438 1.00 66.00 162 ALA A C 1
ATOM 1137 O O . ALA A 1 162 ? -33.455 -3.772 36.828 1.00 66.00 162 ALA A O 1
ATOM 1138 N N . ASP A 1 163 ? -33.363 -6.021 36.904 1.00 65.44 163 ASP A N 1
ATOM 1139 C CA . ASP A 1 163 ? -34.406 -6.187 37.926 1.00 65.44 163 ASP A CA 1
ATOM 1140 C C . ASP A 1 163 ? -33.967 -5.673 39.312 1.00 65.44 163 ASP A C 1
ATOM 1142 O O . ASP A 1 163 ? -34.795 -5.387 40.180 1.00 65.44 163 ASP A O 1
ATOM 1146 N N . PHE A 1 164 ? -32.655 -5.535 39.530 1.00 71.44 164 PHE A N 1
ATOM 1147 C CA . PHE A 1 164 ? -32.061 -4.999 40.752 1.00 71.44 164 PHE A CA 1
ATOM 1148 C C . PHE A 1 164 ? -30.803 -4.172 40.444 1.00 71.44 164 PHE A C 1
ATOM 1150 O O . PHE A 1 164 ? -30.034 -4.492 39.539 1.00 71.44 164 PHE A O 1
ATOM 1157 N N . ALA A 1 165 ? -30.569 -3.112 41.221 1.00 73.19 165 ALA A N 1
ATOM 1158 C CA . ALA A 1 165 ? -29.374 -2.275 41.127 1.00 73.19 165 ALA A CA 1
ATOM 1159 C C . ALA A 1 165 ? -29.009 -1.660 42.486 1.00 73.19 165 ALA A C 1
ATOM 1161 O O . ALA A 1 165 ? -29.876 -1.199 43.232 1.00 73.19 165 ALA A O 1
ATOM 1162 N N . CYS A 1 166 ? -27.712 -1.610 42.799 1.00 73.38 166 CYS A N 1
ATOM 1163 C CA . CYS A 1 166 ? -27.193 -0.967 44.005 1.00 73.38 166 CYS A CA 1
ATOM 1164 C C . CYS A 1 166 ? -25.857 -0.278 43.713 1.00 73.38 166 CYS A C 1
ATOM 1166 O O . CYS A 1 166 ? -24.930 -0.900 43.193 1.00 73.38 166 CYS A O 1
ATOM 1168 N N . CYS A 1 167 ? -25.754 1.000 44.070 1.00 74.25 167 CYS A N 1
ATOM 1169 C CA . CYS A 1 167 ? -24.523 1.768 43.934 1.00 74.25 167 CYS A CA 1
ATOM 1170 C C . CYS A 1 167 ? -23.679 1.646 45.203 1.00 74.25 167 CYS A C 1
ATOM 1172 O O . CYS A 1 167 ? -24.168 1.874 46.308 1.00 74.25 167 CYS A O 1
ATOM 1174 N N . TYR A 1 168 ? -22.394 1.347 45.045 1.00 72.25 168 TYR A N 1
ATOM 1175 C CA . TYR A 1 168 ? -21.430 1.333 46.140 1.00 72.25 168 TYR A CA 1
ATOM 1176 C C . TYR A 1 168 ? -20.486 2.524 46.016 1.00 72.25 168 TYR A C 1
ATOM 1178 O O . TYR A 1 168 ? -19.877 2.731 44.972 1.00 72.25 168 TYR A O 1
ATOM 1186 N N . LEU A 1 169 ? -20.321 3.281 47.100 1.00 74.88 169 LEU A N 1
ATOM 1187 C CA . LEU A 1 169 ? -19.317 4.341 47.180 1.00 74.88 169 LEU A CA 1
ATOM 1188 C C . LEU A 1 169 ? -18.175 3.917 48.094 1.00 74.88 169 LEU A C 1
ATOM 1190 O O . LEU A 1 169 ? -18.378 3.234 49.098 1.00 74.88 169 LEU A O 1
ATOM 1194 N N . ALA A 1 170 ? -16.955 4.335 47.767 1.00 73.44 170 ALA A N 1
ATOM 1195 C CA . ALA A 1 170 ? -15.843 4.186 48.691 1.00 73.44 170 ALA A CA 1
ATOM 1196 C C . ALA A 1 170 ? -16.093 5.061 49.933 1.00 73.44 170 ALA A C 1
ATOM 1198 O O . ALA A 1 170 ? -16.390 6.248 49.812 1.00 73.44 170 ALA A O 1
ATOM 1199 N N . SER A 1 171 ? -15.965 4.473 51.124 1.00 72.56 171 SER A N 1
ATOM 1200 C CA . SER A 1 171 ? -15.984 5.203 52.395 1.00 72.56 171 SER A CA 1
ATOM 1201 C C . SER A 1 171 ? -14.908 6.293 52.395 1.00 72.56 171 SER A C 1
ATOM 1203 O O . SER A 1 171 ? -13.863 6.117 51.766 1.00 72.56 171 SER A O 1
ATOM 1205 N N . ALA A 1 172 ? -15.126 7.376 53.145 1.00 65.69 172 ALA A N 1
ATOM 1206 C CA . ALA A 1 172 ? -14.175 8.483 53.282 1.00 65.69 172 ALA A CA 1
ATOM 1207 C C . ALA A 1 172 ? -12.778 8.016 53.738 1.00 65.69 172 ALA A C 1
ATOM 1209 O O . ALA A 1 172 ? -11.766 8.543 53.286 1.00 65.69 172 ALA A O 1
ATOM 1210 N N . ASP A 1 173 ? -12.719 6.951 54.543 1.00 62.53 173 ASP A N 1
ATOM 1211 C CA . ASP A 1 173 ? -11.467 6.337 55.003 1.00 62.53 173 ASP A CA 1
ATOM 1212 C C . ASP A 1 173 ? -10.792 5.447 53.942 1.00 62.53 173 ASP A C 1
ATOM 1214 O O . ASP A 1 173 ? -9.772 4.811 54.203 1.00 62.53 173 ASP A O 1
ATOM 1218 N N . GLY A 1 174 ? -11.393 5.300 52.758 1.00 66.56 174 GLY A N 1
ATOM 1219 C CA . GLY A 1 174 ? -10.889 4.514 51.629 1.00 66.56 174 GLY A CA 1
ATOM 1220 C C . GLY A 1 174 ? -10.874 2.996 51.835 1.00 66.56 174 GLY A C 1
ATOM 1221 O O . GLY A 1 174 ? -10.544 2.270 50.898 1.00 66.56 174 GLY A O 1
ATOM 1222 N N . ARG A 1 175 ? -11.241 2.510 53.028 1.00 69.31 175 ARG A N 1
ATOM 1223 C CA . ARG A 1 175 ? -11.099 1.110 53.471 1.00 69.31 175 ARG A CA 1
ATOM 1224 C C . ARG A 1 175 ? -12.299 0.209 53.192 1.00 69.31 175 ARG A C 1
ATOM 1226 O O . ARG A 1 175 ? -12.188 -1.002 53.359 1.00 69.31 175 ARG A O 1
ATOM 1233 N N . ARG A 1 176 ? -13.451 0.770 52.823 1.00 75.81 176 ARG A N 1
ATOM 1234 C CA . ARG A 1 176 ? -14.708 0.025 52.640 1.00 75.81 176 ARG A CA 1
ATOM 1235 C C . ARG A 1 176 ? -15.491 0.556 51.450 1.00 75.81 176 ARG A C 1
ATOM 1237 O O . ARG A 1 176 ? -15.406 1.747 51.166 1.00 75.81 176 ARG A O 1
ATOM 1244 N N . TYR A 1 177 ? -16.270 -0.302 50.812 1.00 76.06 177 TYR A N 1
ATOM 1245 C CA . TYR A 1 177 ? -17.345 0.070 49.903 1.00 76.06 177 TYR A CA 1
ATOM 1246 C C . TYR A 1 177 ? -18.662 0.053 50.678 1.00 76.06 177 TYR A C 1
ATOM 1248 O O . TYR A 1 177 ? -19.006 -0.952 51.296 1.00 76.06 177 TYR A O 1
ATOM 1256 N N . VAL A 1 178 ? -19.377 1.174 50.684 1.00 76.69 178 VAL A N 1
ATOM 1257 C CA . VAL A 1 178 ? -20.633 1.359 51.416 1.00 76.69 178 VAL A CA 1
ATOM 1258 C C . VAL A 1 178 ? -21.774 1.472 50.404 1.00 76.69 178 VAL A C 1
ATOM 1260 O O . VAL A 1 178 ? -21.716 2.359 49.542 1.00 76.69 178 VAL A O 1
ATOM 1263 N N . PRO A 1 179 ? -22.799 0.605 50.487 1.00 74.25 179 PRO A N 1
ATOM 1264 C CA . PRO A 1 179 ? -23.954 0.688 49.606 1.00 74.25 179 PRO A CA 1
ATOM 1265 C C . PRO A 1 179 ? -24.712 1.988 49.872 1.00 74.25 179 PRO A C 1
ATOM 1267 O O . PRO A 1 179 ? -24.922 2.371 51.023 1.00 74.25 179 PRO A O 1
ATOM 1270 N N . GLN A 1 180 ? -25.109 2.673 48.806 1.00 73.00 180 GLN A N 1
ATOM 1271 C CA . GLN A 1 180 ? -25.919 3.880 48.873 1.00 73.00 180 GLN A CA 1
ATOM 1272 C C . GLN A 1 180 ? -27.393 3.500 48.727 1.00 73.00 180 GLN A C 1
ATOM 1274 O O . GLN A 1 180 ? -27.796 3.048 47.652 1.00 73.00 180 GLN A O 1
ATOM 1279 N N . PRO A 1 181 ? -28.211 3.647 49.782 1.00 63.72 181 PRO A N 1
ATOM 1280 C CA . PRO A 1 181 ? -29.652 3.560 49.630 1.00 63.72 181 PRO A CA 1
ATOM 1281 C C . PRO A 1 181 ? -30.197 4.803 48.893 1.00 63.72 181 PRO A C 1
ATOM 1283 O O . PRO A 1 181 ? -29.597 5.878 48.986 1.00 63.72 181 PRO A O 1
ATOM 1286 N N . PRO A 1 182 ? -31.346 4.687 48.203 1.00 60.16 182 PRO A N 1
ATOM 1287 C CA . PRO A 1 182 ? -32.110 3.463 47.964 1.00 60.16 182 PRO A CA 1
ATOM 1288 C C . PRO A 1 182 ? -31.598 2.713 46.722 1.00 60.16 182 PRO A C 1
ATOM 1290 O O . PRO A 1 182 ? -31.394 3.297 45.660 1.00 60.16 182 PRO A O 1
ATOM 1293 N N . GLY A 1 183 ? -31.403 1.401 46.856 1.00 62.44 183 GLY A N 1
ATOM 1294 C CA . GLY A 1 183 ? -31.171 0.528 45.707 1.00 62.44 183 GLY A CA 1
ATOM 1295 C C . GLY A 1 183 ? -32.494 0.011 45.140 1.00 62.44 183 GLY A C 1
ATOM 1296 O O . GLY A 1 183 ? -33.460 -0.170 45.879 1.00 62.44 183 GLY A O 1
ATOM 1297 N N . LEU A 1 184 ? -32.535 -0.253 43.837 1.00 67.31 184 LEU A N 1
ATOM 1298 C CA . LEU A 1 184 ? -33.715 -0.785 43.156 1.00 67.31 184 LEU A CA 1
ATOM 1299 C C . LEU A 1 184 ? -33.743 -2.313 43.296 1.00 67.31 184 LEU A C 1
ATOM 1301 O O . LEU A 1 184 ? -32.716 -2.954 43.095 1.00 67.31 184 LEU A O 1
ATOM 1305 N N . GLY A 1 185 ? -34.873 -2.906 43.695 1.00 64.50 185 GLY A N 1
ATOM 1306 C CA . GLY A 1 185 ? -35.036 -4.370 43.800 1.00 64.50 185 GLY A CA 1
ATOM 1307 C C . GLY A 1 185 ? -34.206 -5.070 44.894 1.00 64.50 185 GLY A C 1
ATOM 1308 O O . GLY A 1 185 ? -34.363 -6.267 45.118 1.00 64.50 185 GLY A O 1
ATOM 1309 N N . VAL A 1 186 ? -33.357 -4.340 45.629 1.00 64.31 186 VAL A N 1
ATOM 1310 C CA . VAL A 1 186 ? -32.444 -4.889 46.655 1.00 64.31 186 VAL A CA 1
ATOM 1311 C C . VAL A 1 186 ? -32.991 -4.841 48.087 1.00 64.31 186 VAL A C 1
ATOM 1313 O O . VAL A 1 186 ? -32.280 -5.181 49.032 1.00 64.31 186 VAL A O 1
ATOM 1316 N N . GLU A 1 187 ? -34.259 -4.470 48.278 1.00 63.09 187 GLU A N 1
ATOM 1317 C CA . GLU A 1 187 ? -34.893 -4.360 49.606 1.00 63.09 187 GLU A CA 1
ATOM 1318 C C . GLU A 1 187 ? -34.845 -5.678 50.394 1.00 63.09 187 GLU A C 1
ATOM 1320 O O . GLU A 1 187 ? -34.643 -5.688 51.611 1.00 63.09 187 GLU A O 1
ATOM 1325 N N . ARG A 1 188 ? -34.965 -6.809 49.685 1.00 58.47 188 ARG A N 1
ATOM 1326 C CA . ARG A 1 188 ? -34.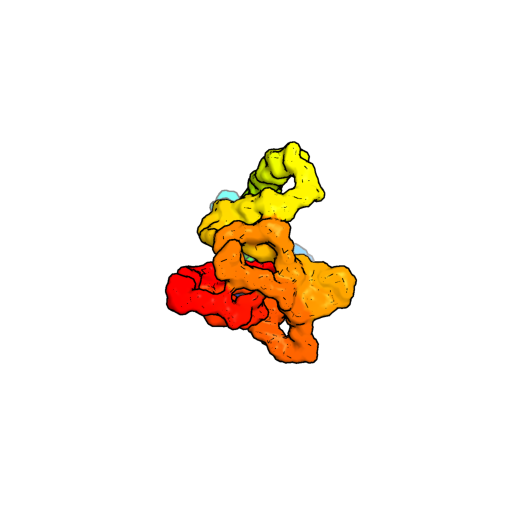870 -8.158 50.264 1.00 58.47 188 ARG A CA 1
ATOM 1327 C C . ARG A 1 188 ? -33.431 -8.683 50.343 1.00 58.47 188 ARG A C 1
ATOM 1329 O O . ARG A 1 188 ? -33.181 -9.595 51.123 1.00 58.47 188 ARG A O 1
ATOM 1336 N N . LEU A 1 189 ? -32.502 -8.095 49.583 1.00 60.84 189 LEU A N 1
ATOM 1337 C CA . LEU A 1 189 ? -31.102 -8.526 49.461 1.00 60.84 189 LEU A CA 1
ATOM 1338 C C . LEU A 1 189 ? -30.171 -7.907 50.518 1.00 60.84 189 LEU A C 1
ATOM 1340 O O . LEU A 1 189 ? -29.056 -8.387 50.691 1.00 60.84 189 LEU A O 1
ATOM 1344 N N . ARG A 1 190 ? -30.621 -6.865 51.239 1.00 64.69 190 ARG A N 1
ATOM 1345 C CA . ARG A 1 190 ? -29.875 -6.161 52.308 1.00 64.69 190 ARG A CA 1
ATOM 1346 C C . ARG A 1 190 ? -28.376 -5.977 51.986 1.00 64.69 190 ARG A C 1
ATOM 1348 O O . ARG A 1 190 ? -27.536 -6.572 52.668 1.00 64.69 190 ARG A O 1
ATOM 1355 N N . PRO A 1 191 ? -28.030 -5.140 50.987 1.00 67.12 191 PRO A N 1
ATOM 1356 C CA . PRO A 1 191 ? -26.640 -4.866 50.630 1.00 67.12 191 PRO A CA 1
ATOM 1357 C C . PRO A 1 191 ? -25.838 -4.433 51.864 1.00 67.12 191 PRO A C 1
ATOM 1359 O O . PRO A 1 191 ? -26.263 -3.538 52.598 1.00 67.12 191 PRO A O 1
ATOM 1362 N N . GLN A 1 192 ? -24.690 -5.065 52.114 1.00 68.94 192 GLN A N 1
ATOM 1363 C CA . GLN A 1 192 ? -23.837 -4.749 53.265 1.00 68.94 192 GLN A CA 1
ATOM 1364 C C . GLN A 1 192 ? -22.606 -3.953 52.843 1.00 68.94 192 GLN A C 1
ATOM 1366 O O . GLN A 1 192 ? -22.180 -4.007 51.692 1.00 68.94 192 GLN A O 1
ATOM 1371 N N . ALA A 1 193 ? -22.024 -3.209 53.785 1.00 70.62 193 ALA A N 1
ATOM 1372 C CA . ALA A 1 193 ? -20.738 -2.563 53.569 1.00 70.62 193 ALA A CA 1
ATOM 1373 C C . ALA A 1 193 ? -19.623 -3.616 53.513 1.00 70.62 193 ALA A C 1
ATOM 1375 O O . ALA A 1 193 ? -19.488 -4.436 54.421 1.00 70.62 193 ALA A O 1
ATOM 1376 N N . ILE A 1 194 ? -18.802 -3.558 52.469 1.00 71.00 194 ILE A N 1
ATOM 1377 C CA . ILE A 1 194 ? -17.756 -4.547 52.195 1.00 71.00 194 ILE A CA 1
ATOM 1378 C C . ILE A 1 194 ? -16.402 -3.914 52.474 1.00 71.00 194 ILE A C 1
ATOM 1380 O O . ILE A 1 194 ? -16.124 -2.787 52.062 1.00 71.00 194 ILE A O 1
ATOM 1384 N N . ASN A 1 195 ? -15.535 -4.626 53.189 1.00 70.38 195 ASN A N 1
ATOM 1385 C CA . ASN A 1 195 ? -14.162 -4.175 53.385 1.00 70.38 195 ASN A CA 1
ATOM 1386 C C . ASN A 1 195 ? -13.373 -4.325 52.084 1.00 70.38 195 ASN A C 1
ATOM 1388 O O . ASN A 1 195 ? -13.490 -5.347 51.413 1.00 70.38 195 ASN A O 1
ATOM 1392 N N . LYS A 1 196 ? -12.519 -3.349 51.758 1.00 66.00 196 LYS A N 1
ATOM 1393 C CA . LYS A 1 196 ? -11.542 -3.555 50.691 1.00 66.00 196 LYS A CA 1
ATOM 1394 C C . LYS A 1 196 ? -10.606 -4.701 51.087 1.00 66.00 196 LYS A C 1
ATOM 1396 O O . LYS A 1 196 ? -10.131 -4.728 52.233 1.00 66.00 196 LYS A O 1
ATOM 1401 N N . PRO A 1 197 ? -10.361 -5.656 50.185 1.00 60.44 197 PRO A N 1
ATOM 1402 C CA . PRO A 1 197 ? -9.572 -6.829 50.492 1.00 60.44 197 PRO A CA 1
ATOM 1403 C C . PRO A 1 197 ? -8.125 -6.382 50.716 1.00 60.44 197 PRO A C 1
ATOM 1405 O O . PRO A 1 197 ? -7.511 -5.757 49.864 1.00 60.44 197 PRO A O 1
ATOM 1408 N N . HIS A 1 198 ? -7.566 -6.694 51.885 1.00 53.06 198 HIS A N 1
ATOM 1409 C CA . HIS A 1 198 ? -6.140 -6.482 52.180 1.00 53.06 198 HIS A CA 1
ATOM 1410 C C . HIS A 1 198 ? -5.301 -7.719 51.783 1.00 53.06 198 HIS A C 1
ATOM 1412 O O . HIS A 1 198 ? -4.276 -8.011 52.392 1.00 53.06 198 HIS A O 1
ATOM 1418 N N . GLY A 1 199 ? -5.776 -8.492 50.801 1.00 63.19 199 GLY A N 1
ATOM 1419 C CA . GLY A 1 199 ? -5.278 -9.817 50.422 1.00 63.19 199 GLY A CA 1
ATOM 1420 C C . GLY A 1 199 ? -5.830 -10.237 49.059 1.00 63.19 199 GLY A C 1
ATOM 1421 O O . GLY A 1 199 ? -6.068 -9.367 48.234 1.00 63.19 199 GLY A O 1
ATOM 1422 N N . ASN A 1 200 ? -6.041 -11.539 48.821 1.00 55.75 200 ASN A N 1
ATOM 1423 C CA . ASN A 1 200 ? -6.536 -12.068 47.539 1.00 55.75 200 ASN A CA 1
ATOM 1424 C C . ASN A 1 200 ? -8.003 -11.642 47.293 1.00 55.75 200 ASN A C 1
ATOM 1426 O O . ASN A 1 200 ? -8.892 -12.224 47.922 1.00 55.75 200 ASN A O 1
ATOM 1430 N N . PRO A 1 201 ? -8.280 -10.632 46.445 1.00 63.50 201 PRO A N 1
ATOM 1431 C CA . PRO A 1 201 ? -9.645 -10.205 46.167 1.00 63.50 201 PRO A CA 1
ATOM 1432 C C . PRO A 1 201 ? -10.356 -11.299 45.371 1.00 63.50 201 PRO A C 1
ATOM 1434 O O . PRO A 1 201 ? -9.762 -11.884 44.462 1.00 63.50 201 PRO A O 1
ATOM 1437 N N . GLY A 1 202 ? -11.639 -11.527 45.645 1.00 67.88 202 GLY A N 1
ATOM 1438 C CA . GLY A 1 202 ? -12.481 -12.244 44.694 1.00 67.88 202 GLY A CA 1
ATOM 1439 C C . GLY A 1 202 ? -12.547 -11.500 43.345 1.00 67.88 202 GLY A C 1
ATOM 1440 O O . GLY A 1 202 ? -12.214 -10.308 43.261 1.00 67.88 202 GLY A O 1
ATOM 1441 N N . PRO A 1 203 ? -12.903 -12.195 42.253 1.00 71.06 203 PRO A N 1
ATOM 1442 C CA . PRO A 1 203 ? -12.726 -11.709 40.882 1.00 71.06 203 PRO A CA 1
ATOM 1443 C C . PRO A 1 203 ? -13.483 -10.405 40.594 1.00 71.06 203 PRO A C 1
ATOM 1445 O O . PRO A 1 203 ? -13.021 -9.579 39.804 1.00 71.06 203 PRO A O 1
ATOM 1448 N N . LEU A 1 204 ? -14.604 -10.184 41.280 1.00 71.25 204 LEU A N 1
ATOM 1449 C CA . LEU A 1 204 ? -15.395 -8.966 41.176 1.00 71.25 204 LEU A CA 1
ATOM 1450 C C . LEU A 1 204 ? -14.700 -7.780 41.858 1.00 71.25 204 LEU A C 1
ATOM 1452 O O . LEU A 1 204 ? -14.538 -6.715 41.261 1.00 71.25 204 LEU A O 1
ATOM 1456 N N . LEU A 1 205 ? -14.216 -7.970 43.084 1.00 73.31 205 LEU A N 1
ATOM 1457 C CA . LEU A 1 205 ? -13.561 -6.908 43.849 1.00 73.31 205 LEU A CA 1
ATOM 1458 C C . LEU A 1 205 ? -12.212 -6.512 43.220 1.00 73.31 205 LEU A C 1
ATOM 1460 O O . LEU A 1 205 ? -11.888 -5.326 43.160 1.00 73.31 205 LEU A O 1
ATOM 1464 N N . ALA A 1 206 ? -11.490 -7.480 42.640 1.00 72.50 206 ALA A N 1
ATOM 1465 C CA . ALA A 1 206 ? -10.291 -7.232 41.835 1.00 72.50 206 ALA A CA 1
ATOM 1466 C C . ALA A 1 206 ? -10.579 -6.360 40.598 1.00 72.50 206 ALA A C 1
ATOM 1468 O O . ALA A 1 206 ? -9.804 -5.458 40.275 1.00 72.50 206 ALA A O 1
ATOM 1469 N N . ALA A 1 207 ? -11.684 -6.618 39.891 1.00 71.12 207 ALA A N 1
ATOM 1470 C CA . ALA A 1 207 ? -12.064 -5.845 38.710 1.00 71.12 207 ALA A CA 1
ATOM 1471 C C . ALA A 1 207 ? -12.441 -4.398 39.068 1.00 71.12 207 ALA A C 1
ATOM 1473 O O . ALA A 1 207 ? -12.002 -3.467 38.388 1.00 71.12 207 ALA A O 1
ATOM 1474 N N . ILE A 1 208 ? -13.168 -4.208 40.174 1.00 73.31 208 ILE A N 1
ATOM 1475 C CA . ILE A 1 208 ? -13.532 -2.885 40.696 1.00 73.31 208 ILE A CA 1
ATOM 1476 C C . ILE A 1 208 ? -12.272 -2.087 41.071 1.00 73.31 208 ILE A C 1
ATOM 1478 O O . ILE A 1 208 ? -12.133 -0.932 40.665 1.00 73.31 208 ILE A O 1
ATOM 1482 N N . GLU A 1 209 ? -11.314 -2.692 41.782 1.00 72.50 209 GLU A N 1
ATOM 1483 C CA . GLU A 1 209 ? -10.047 -2.024 42.119 1.00 72.50 209 GLU A CA 1
ATOM 1484 C C . GLU A 1 209 ? -9.213 -1.679 40.878 1.00 72.50 209 GLU A C 1
ATOM 1486 O O . GLU A 1 209 ? -8.624 -0.598 40.800 1.00 72.50 209 GLU A O 1
ATOM 1491 N N . ALA A 1 210 ? -9.215 -2.553 39.869 1.00 71.88 210 ALA A N 1
ATOM 1492 C CA . ALA A 1 210 ? -8.535 -2.329 38.596 1.00 71.88 210 ALA A CA 1
ATOM 1493 C C . ALA A 1 210 ? -9.254 -1.330 37.665 1.00 71.88 210 ALA A C 1
ATOM 1495 O O . ALA A 1 210 ? -8.764 -1.092 36.557 1.00 71.88 210 ALA A O 1
ATOM 1496 N N . ARG A 1 211 ? -10.393 -0.751 38.085 1.00 66.88 211 ARG A N 1
ATOM 1497 C CA . ARG A 1 211 ? -11.267 0.119 37.273 1.00 66.88 211 ARG A CA 1
ATOM 1498 C C . ARG A 1 211 ? -11.701 -0.540 35.961 1.00 66.88 211 ARG A C 1
ATOM 1500 O O . ARG A 1 211 ? -11.667 0.078 34.897 1.00 66.88 211 ARG A O 1
ATOM 1507 N N . ARG A 1 212 ? -12.077 -1.816 36.023 1.00 66.94 212 ARG A N 1
ATOM 1508 C CA . ARG A 1 212 ? -12.561 -2.599 34.881 1.00 66.94 212 ARG A CA 1
ATOM 1509 C C . ARG A 1 212 ? -13.992 -3.051 35.126 1.00 66.94 212 ARG A C 1
ATOM 1511 O O . ARG A 1 212 ? -14.372 -3.323 36.259 1.00 66.94 212 ARG A O 1
ATOM 1518 N N . SER A 1 213 ? -14.769 -3.152 34.052 1.00 71.62 213 SER A N 1
ATOM 1519 C CA . SER A 1 213 ? -16.087 -3.773 34.118 1.00 71.62 213 SER A CA 1
ATOM 1520 C C . SER A 1 213 ? -15.954 -5.275 34.376 1.00 71.62 213 SER A C 1
ATOM 1522 O O . SER A 1 213 ? -15.066 -5.939 33.836 1.00 71.62 213 SER A O 1
ATOM 1524 N N . TYR A 1 214 ? -16.850 -5.805 35.201 1.00 71.88 214 TYR A N 1
ATOM 1525 C CA . TYR A 1 214 ? -16.965 -7.226 35.499 1.00 71.88 214 TYR A CA 1
ATOM 1526 C C . TYR A 1 214 ? -18.337 -7.725 35.071 1.00 71.88 214 TYR A C 1
ATOM 1528 O O . TYR A 1 214 ? -19.329 -7.027 35.263 1.00 71.88 214 TYR A O 1
ATOM 1536 N N . SER A 1 215 ? -18.401 -8.931 34.516 1.00 76.94 215 SER A N 1
ATOM 1537 C CA . SER A 1 215 ? -19.660 -9.592 34.189 1.00 76.94 215 SER A CA 1
ATOM 1538 C C . SER A 1 215 ? -19.603 -11.061 34.586 1.00 76.94 215 SER A C 1
ATOM 1540 O O . SER A 1 215 ? -18.638 -11.739 34.231 1.00 76.94 215 SER A O 1
ATOM 1542 N N . ALA A 1 216 ? -20.639 -11.556 35.252 1.00 70.06 216 ALA A N 1
ATOM 1543 C CA . ALA A 1 216 ? -20.819 -12.967 35.577 1.00 70.06 216 ALA A CA 1
ATOM 1544 C C . ALA A 1 216 ? -22.157 -13.470 35.022 1.00 70.06 216 ALA A C 1
ATOM 1546 O O . ALA A 1 216 ? -23.117 -12.707 34.916 1.00 70.06 216 ALA A O 1
ATOM 1547 N N . ALA A 1 217 ? -22.203 -14.745 34.642 1.00 67.06 217 ALA A N 1
ATOM 1548 C CA . ALA A 1 217 ? -23.406 -15.400 34.118 1.00 67.06 217 ALA A CA 1
ATOM 1549 C C . ALA A 1 217 ? -24.224 -16.105 35.216 1.00 67.06 217 ALA A C 1
ATOM 1551 O O . ALA A 1 217 ? -25.240 -16.724 34.922 1.00 67.06 217 ALA A O 1
ATOM 1552 N N . ASP A 1 218 ? -23.758 -16.050 36.462 1.00 63.88 218 ASP A N 1
ATOM 1553 C CA . ASP A 1 218 ? -24.291 -16.795 37.592 1.00 63.88 218 ASP A CA 1
ATOM 1554 C C . ASP A 1 218 ? -24.131 -16.024 38.914 1.00 63.88 218 ASP A C 1
ATOM 1556 O O . ASP A 1 218 ? -23.421 -15.021 39.030 1.00 63.88 218 ASP A O 1
ATOM 1560 N N . GLU A 1 219 ? -24.807 -16.530 39.939 1.00 64.56 219 GLU A N 1
ATOM 1561 C CA . GLU A 1 219 ? -24.868 -15.955 41.287 1.00 64.56 219 GLU A CA 1
ATOM 1562 C C . GLU A 1 219 ? -23.568 -16.088 42.070 1.00 64.56 219 GLU A C 1
ATOM 1564 O O . GLU A 1 219 ? -23.358 -15.369 43.048 1.00 64.56 219 GLU A O 1
ATOM 1569 N N . SER A 1 220 ? -22.673 -16.975 41.626 1.00 62.53 220 SER A N 1
ATOM 1570 C CA . SER A 1 220 ? -21.361 -17.158 42.244 1.00 62.53 220 SER A CA 1
ATOM 1571 C C . SER A 1 220 ? -20.548 -15.860 42.234 1.00 62.53 220 SER A C 1
ATOM 1573 O O . SER A 1 220 ? -19.791 -15.601 43.162 1.00 62.53 220 SER A O 1
ATOM 1575 N N . GLY A 1 221 ? -20.781 -14.980 41.251 1.00 61.50 221 GLY A N 1
ATOM 1576 C CA . GLY A 1 221 ? -20.172 -13.653 41.189 1.00 61.50 221 GLY A CA 1
ATOM 1577 C C . GLY A 1 221 ? -20.614 -12.685 42.294 1.00 61.50 221 GLY A C 1
ATOM 1578 O O . GLY A 1 221 ? -19.964 -11.661 42.476 1.00 61.50 221 GLY A O 1
ATOM 1579 N N . LEU A 1 222 ? -21.689 -12.980 43.032 1.00 64.00 222 LEU A N 1
ATOM 1580 C CA . LEU A 1 222 ? -22.240 -12.133 44.099 1.00 64.00 222 LEU A CA 1
ATOM 1581 C C . LEU A 1 222 ? -21.799 -12.520 45.507 1.00 64.00 222 LEU A C 1
ATOM 1583 O O . LEU A 1 222 ? -22.038 -11.744 46.437 1.00 64.00 222 LEU A O 1
ATOM 1587 N N . SER A 1 223 ? -21.122 -13.661 45.670 1.00 63.34 223 SER A N 1
ATOM 1588 C CA . SER A 1 223 ? -20.641 -14.126 46.978 1.00 63.34 223 SER A CA 1
ATOM 1589 C C . SER A 1 223 ? -19.701 -13.128 47.658 1.00 63.34 223 SER A C 1
ATOM 1591 O O . SER A 1 223 ? -19.586 -13.118 48.879 1.00 63.34 223 SER A O 1
ATOM 1593 N N . ASP A 1 224 ? -19.048 -12.271 46.870 1.00 62.59 224 ASP A N 1
ATOM 1594 C CA . ASP A 1 224 ? -18.135 -11.240 47.362 1.00 62.59 224 ASP A CA 1
ATOM 1595 C C . ASP A 1 224 ? -18.863 -10.013 47.944 1.00 62.59 224 ASP A C 1
ATOM 1597 O O . ASP A 1 224 ? -18.275 -9.278 48.741 1.00 62.59 224 ASP A O 1
ATOM 1601 N N . LEU A 1 225 ? -20.123 -9.762 47.551 1.00 62.91 225 LEU A N 1
ATOM 1602 C CA . LEU A 1 225 ? -20.898 -8.591 47.990 1.00 62.91 225 LEU A CA 1
ATOM 1603 C C . LEU A 1 225 ? -22.025 -8.911 48.970 1.00 62.91 225 LEU A C 1
ATOM 1605 O O . LEU A 1 225 ? -22.394 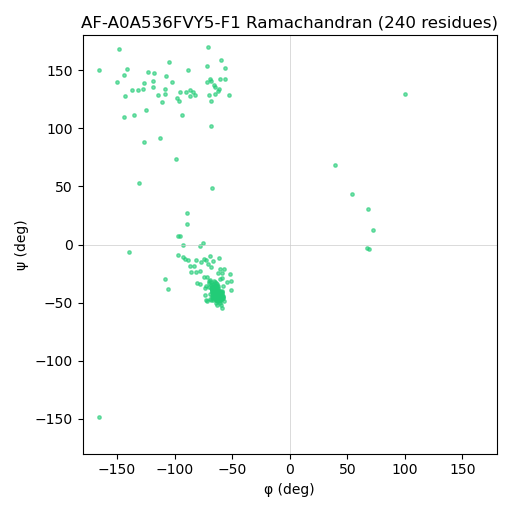-8.045 49.769 1.00 62.91 225 LEU A O 1
ATOM 1609 N N . ILE A 1 226 ? -22.600 -10.110 48.893 1.00 63.19 226 ILE A N 1
ATOM 1610 C CA . ILE A 1 226 ? -23.793 -10.474 49.655 1.00 63.19 226 ILE A CA 1
ATOM 1611 C C . ILE A 1 226 ? -23.518 -11.740 50.463 1.00 63.19 226 ILE A C 1
ATOM 1613 O O . ILE A 1 226 ? -23.333 -12.822 49.920 1.00 63.19 226 ILE A O 1
ATOM 1617 N N . SER A 1 227 ? -23.546 -11.604 51.790 1.00 57.38 227 SER A N 1
ATOM 1618 C CA . SER A 1 227 ? -23.325 -12.716 52.726 1.00 57.38 227 SER A CA 1
ATOM 1619 C C . SER A 1 227 ? -24.510 -13.686 52.828 1.00 57.38 227 S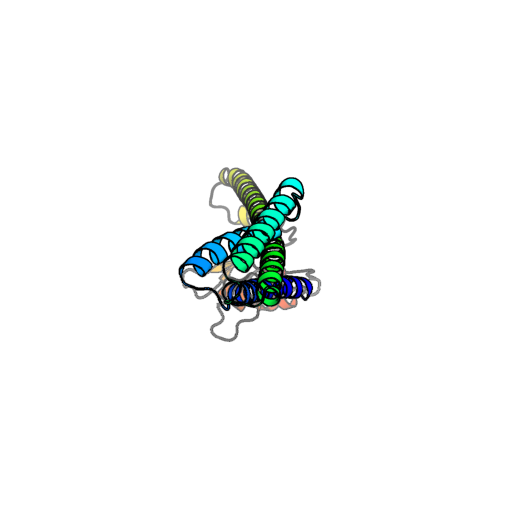ER A C 1
ATOM 1621 O O . SER A 1 227 ? -24.377 -14.739 53.445 1.00 57.38 227 SER A O 1
ATOM 1623 N N . TYR A 1 228 ? -25.680 -13.323 52.296 1.00 55.06 228 TYR A N 1
ATOM 1624 C CA . TYR A 1 228 ? -26.887 -14.147 52.336 1.00 55.06 228 TYR A CA 1
ATOM 1625 C C . TYR A 1 228 ? -27.703 -13.999 51.049 1.00 55.06 228 TYR A C 1
ATOM 1627 O O . TYR A 1 228 ? -28.314 -12.956 50.813 1.00 55.06 228 TYR A O 1
ATOM 1635 N N . LEU A 1 229 ? -27.716 -15.055 50.241 1.00 60.53 229 LEU A N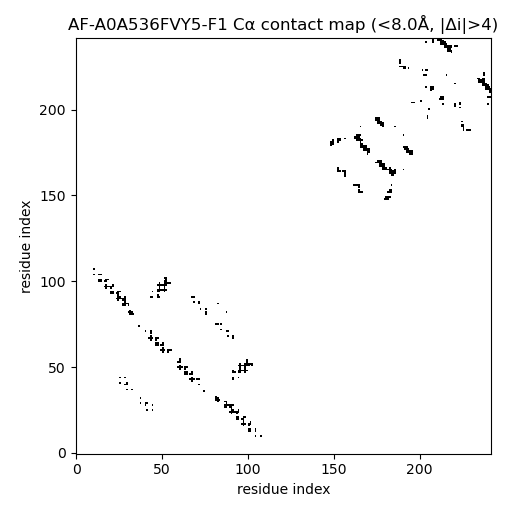 1
ATOM 1636 C CA . LEU A 1 229 ? -28.589 -15.197 49.083 1.00 60.53 229 LEU A CA 1
ATOM 1637 C C . LEU A 1 229 ? -29.802 -16.047 49.510 1.00 60.53 229 LEU A C 1
ATOM 1639 O O . LEU A 1 229 ? -29.591 -17.120 50.074 1.00 60.53 229 LEU A O 1
ATOM 1643 N N . PRO A 1 230 ? -31.052 -15.595 49.312 1.00 61.78 230 PRO A N 1
ATOM 1644 C CA . PRO A 1 230 ? -32.222 -16.445 49.532 1.00 61.78 230 PRO A CA 1
ATOM 1645 C C . PRO A 1 230 ? -32.179 -17.678 48.617 1.00 61.78 230 PRO A C 1
ATOM 1647 O O . PRO A 1 230 ? -31.817 -17.538 47.454 1.00 61.78 230 PRO A O 1
ATOM 1650 N N . ASP A 1 231 ? -32.606 -18.846 49.105 1.00 57.50 231 ASP A N 1
ATOM 1651 C CA . ASP A 1 231 ? -32.535 -20.116 48.353 1.00 57.50 231 ASP A CA 1
ATOM 1652 C C . ASP A 1 231 ? -33.340 -20.111 47.029 1.00 57.50 231 ASP A C 1
ATOM 1654 O O . ASP A 1 231 ? -33.044 -20.888 46.126 1.00 57.50 231 ASP A O 1
ATOM 1658 N N . ASP A 1 232 ? -34.321 -19.207 46.894 1.00 59.34 232 ASP A N 1
ATOM 1659 C CA . ASP A 1 232 ? -35.151 -19.015 45.689 1.00 59.34 232 ASP A CA 1
ATOM 1660 C C . ASP A 1 232 ? -34.655 -17.876 44.768 1.00 59.34 232 ASP A C 1
ATOM 1662 O O . ASP A 1 232 ? -35.364 -17.447 43.852 1.00 59.34 232 ASP A O 1
ATOM 1666 N N . PHE A 1 233 ? -33.484 -17.300 45.042 1.00 63.81 233 PHE A N 1
ATOM 1667 C CA . PHE A 1 233 ? -32.900 -16.265 44.193 1.00 63.81 233 PHE A CA 1
ATOM 1668 C C . PHE A 1 233 ? -32.174 -16.939 43.025 1.00 63.81 233 PHE A C 1
ATOM 1670 O O . PHE A 1 233 ? -31.419 -17.884 43.235 1.00 63.81 233 PHE A O 1
ATOM 1677 N N . HIS A 1 234 ? -32.481 -16.500 41.799 1.00 63.94 234 HIS A N 1
ATOM 1678 C CA . HIS A 1 234 ? -31.856 -16.985 40.568 1.00 63.94 234 HIS A CA 1
ATOM 1679 C C . HIS A 1 234 ? -31.501 -15.806 39.659 1.00 63.94 234 HIS A C 1
ATOM 1681 O O . HIS A 1 234 ? -32.383 -15.160 39.088 1.00 63.94 234 HIS A O 1
ATOM 1687 N N . LEU A 1 235 ? -30.206 -15.541 39.489 1.00 65.06 235 LEU A N 1
ATOM 1688 C CA . LEU A 1 235 ? -29.693 -14.529 38.567 1.00 65.06 235 LEU A CA 1
ATOM 1689 C C . LEU A 1 235 ? -29.304 -15.100 37.216 1.00 65.06 235 LEU A C 1
ATOM 1691 O O . LEU A 1 235 ? -28.527 -16.045 37.119 1.00 65.06 235 LEU A O 1
ATOM 1695 N N . GLN A 1 236 ? -29.779 -14.439 36.162 1.00 61.97 236 GLN A N 1
ATOM 1696 C CA . GLN A 1 236 ? -29.385 -14.739 34.785 1.00 61.97 236 GLN A CA 1
ATOM 1697 C C . GLN A 1 236 ? -28.038 -14.116 34.405 1.00 61.97 236 GLN A C 1
ATOM 1699 O O . GLN A 1 236 ? -27.306 -14.669 33.589 1.00 61.97 236 GLN A O 1
ATOM 1704 N N . SER A 1 237 ? -27.723 -12.940 34.951 1.00 62.97 237 SER A N 1
ATOM 1705 C CA . SER A 1 237 ? -26.456 -12.254 34.702 1.00 62.97 237 SER A CA 1
ATOM 1706 C C . SER A 1 237 ? -26.223 -11.139 35.713 1.00 62.97 237 SER A C 1
ATOM 1708 O O . SER A 1 237 ? -27.171 -10.504 36.172 1.00 62.97 237 SER A O 1
ATOM 1710 N N . LEU A 1 238 ? -24.957 -10.861 35.998 1.00 71.38 238 LEU A N 1
ATOM 1711 C CA . LEU A 1 238 ? -24.505 -9.755 36.827 1.00 71.38 238 LEU A CA 1
ATOM 1712 C C . LEU A 1 238 ? -23.479 -8.929 36.064 1.00 71.38 238 LEU A C 1
ATOM 1714 O O . LEU A 1 238 ? -22.586 -9.483 35.426 1.00 71.38 238 LEU A O 1
ATOM 1718 N N . VAL A 1 239 ? -23.571 -7.606 36.179 1.00 69.19 239 VAL A N 1
ATOM 1719 C CA . VAL A 1 239 ? -22.570 -6.671 35.664 1.00 69.19 239 VAL A CA 1
ATOM 1720 C C . VAL A 1 239 ? -22.216 -5.661 36.750 1.00 69.19 239 VAL A C 1
ATOM 1722 O O . VAL A 1 239 ? -23.100 -5.087 37.379 1.00 69.19 239 VAL A O 1
ATOM 1725 N N . ALA A 1 240 ? -20.921 -5.423 36.947 1.00 69.94 240 ALA A N 1
ATOM 1726 C CA . ALA A 1 240 ? -20.404 -4.344 37.777 1.00 69.94 240 ALA A CA 1
ATOM 1727 C C . ALA A 1 240 ? -19.552 -3.398 36.928 1.00 69.94 240 ALA A C 1
ATOM 1729 O O . ALA A 1 240 ? -18.737 -3.834 36.109 1.00 69.94 240 ALA A O 1
ATOM 1730 N N . VAL A 1 241 ? -19.750 -2.098 37.125 1.00 67.00 241 VAL A N 1
ATOM 1731 C CA . VAL A 1 241 ? -19.079 -1.026 36.382 1.00 67.00 241 VAL A CA 1
ATOM 1732 C C . VAL A 1 241 ? -18.462 -0.058 37.400 1.00 67.00 241 VAL A C 1
ATOM 1734 O O . VAL A 1 241 ? -19.1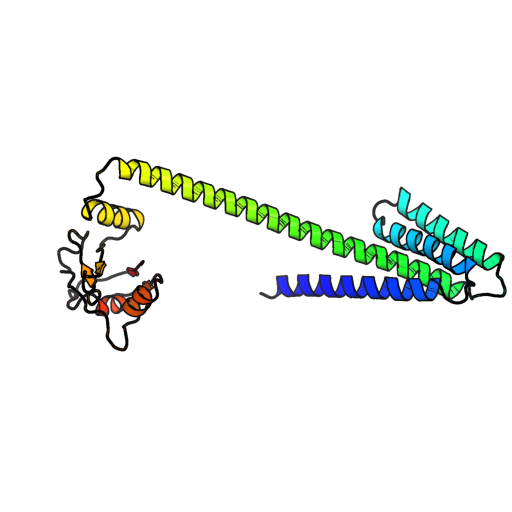31 0.238 38.392 1.00 67.00 241 VAL A O 1
ATOM 1737 N N . PRO A 1 242 ? -17.195 0.366 37.212 1.00 60.69 242 PRO A N 1
ATOM 1738 C CA . PRO A 1 242 ? -16.515 1.305 38.105 1.00 60.69 242 PRO A CA 1
ATOM 1739 C C . PRO A 1 242 ? -17.046 2.739 38.008 1.00 60.69 242 PRO A C 1
ATOM 1741 O O . PRO A 1 242 ? -17.551 3.118 36.926 1.00 60.69 242 PRO A O 1
#

Mean predicted aligned error: 18.56 Å

Radius of gyration: 36.06 Å; Cα contacts (8 Å, |Δi|>4): 275; chains: 1; bounding box: 66×39×89 Å

Solvent-accessible surface area (backbone atoms only — not comparable to full-atom values): 13001 Å² total; per-residue (Å²): 127,65,66,66,54,52,55,50,51,51,46,51,52,42,46,52,49,17,52,50,29,35,52,53,8,51,51,32,37,42,52,55,48,56,81,74,48,38,57,54,33,51,54,31,40,51,30,15,22,48,16,19,49,34,56,87,44,54,86,56,15,51,56,31,40,48,50,25,51,52,54,52,52,53,52,41,69,78,31,78,91,44,51,70,66,64,50,34,53,50,8,37,52,30,16,18,52,13,22,32,41,39,41,55,43,50,52,57,49,54,55,47,54,52,51,52,50,53,50,50,50,53,50,50,53,52,48,52,51,47,52,51,51,48,50,54,58,45,56,66,48,69,78,48,74,99,78,51,60,40,60,55,36,47,51,53,18,66,73,71,68,42,82,51,33,74,50,67,42,71,38,95,83,68,53,29,36,35,59,45,75,55,40,37,71,35,81,86,52,63,76,49,69,39,69,59,67,96,62,91,52,54,77,55,60,45,24,46,76,68,64,33,72,37,75,35,70,42,60,77,64,42,61,82,60,40,97,63,78,62,92,86,66,82,55,76,61,45,76,48,74,106

Secondary structure (DSSP, 8-state):
-HHHHHHHHHHHHHHHHHHHHHHHHHHHHHTT--HHHHHHHHHHHHHHHHHHHTTT-HHHHHHHHHHHHHHHHHHHHHTTTS--HHHHHHHHHHHHHHHHHHHHHHHHHHHHHHHHHHHHHHHHHHHHHHHHHHHHHHHHHTTS-TT-HHHHHHHHHHHHT-S-EEEEEE-TTSSEEEEEEEEES-TTT----EEPPSS---HHHHHHHTT--EEESSGGGGTTT-S---TT---S-EEE--

pLDDT: mean 73.5, std 12.06, range [38.16, 91.94]

Nearest PDB structures (foldseek):
  4tx5-assembly1_A  TM=3.776E-01  e=3.055E+00  Homo sapiens
  6jx6-assembly1_D  TM=2.523E-01  e=4.566E+00  Homo sapiens
  6jx6-assembly1_C  TM=2.767E-01  e=5.425E+00  Homo sapiens

Sequence (242 aa):
MDSSRRVLGFRIALSAAAAVLVLAGASLNASGRDSGGIALAGVTGLLAVSSGVLYREWRLAVPLAGIASVVTIVIAQFNSLQGDLVPQVAGLVLLAVGGLAGAITYRSFVSEVRRQAAELEGLNTRLGLKDQAFIAATSDVNGSATGDTAAITSGIAGYVGADFACCYLASADGRRYVPQPPGLGVERLRPQAINKPHGNPGPLLAAIEARRSYSAADESGLSDLISYLPDDFHLQSLVAVP